Protein 4D90 (pdb70)

InterPro domains:
  IPR000152 EGF-type aspartate/asparagine hydroxylation site [PS00010] (134-145)
  IPR000421 Coagulation factor 5/8, C-terminal domain [PF00754] (173-311)
  IPR000421 Coagulation factor 5/8, C-terminal domain [PF00754] (334-473)
  IPR000421 Coagulation factor 5/8, C-terminal domain [PS01285] (204-233)
  IPR000421 Coagulation factor 5/8, C-terminal domain [PS01285] (366-395)
  IPR000421 Coagulation factor 5/8, C-terminal domain [PS01286] (298-314)
  IPR000421 Coagulation factor 5/8, C-terminal domain [PS01286] (460-476)
  IPR000421 Coagulation factor 5/8, C-terminal domain [PS50022] (158-314)
  IPR000421 Coagulation factor 5/8, C-terminal domain [PS50022] (319-476)
  IPR000421 Coagulation factor 5/8, C-terminal domain [SM00231] (157-314)
  IPR000421 Coagulation factor 5/8, C-terminal domain [SM00231] (318-476)
  IPR000421 Coagulation factor 5/8, C-terminal domain [cd00057] (160-313)
  IPR000421 Coagulation factor 5/8, C-terminal domain [cd00057] (321-475)
  IPR000742 EGF-like domain [PF00008] (26-57)
  IPR000742 EGF-like domain [PF00008] (78-114)
  IPR000742 EGF-like domain [PS00022] (105-116)
  IPR000742 EGF-like domain [PS00022] (143-154)
  IPR000742 EGF-like domain [PS01186] (48-59)
  IPR000742 EGF-like domain [PS01186] (105-116)
  IPR000742 EGF-like domain [PS50026] (22-60)

CATH classification: 2.10.25.10 (+1 more: 2.10.25.10)

Nearest PDB structures (foldseek):
  4d90-assembly3_A  TM=1.008E+00  e=2.568E-28  Homo sapiens
  4d90-assembly3_B  TM=1.001E+00  e=6.334E-26  Homo sapiens
  7alj-assembly1_A  TM=6.699E-01  e=1.427E-11  Drosophila melanogaster
  4xl1-assembly2_D  TM=6.437E-01  e=1.028E-11  Rattus norvegicus
  4cud-assembly1_A  TM=6.349E-01  e=6.939E-12  Homo sapiens

Organism: Homo sapiens (NCBI:txid9606)

Solvent-accessible surface area: 15426 Å² total; per-residue (Å²): 69,95,123,90,42,8,76,42,57,1,115,25,90,119,138,79,71,34,83,45,54,153,24,52,55,106,84,73,0,7,17,37,72,79,92,89,24,1,124,138,21,95,104,59,66,17,37,28,83,126,86,27,11,86,70,64,8,77,25,71,77,20,50,0,57,28,64,145,39,15,16,1,10,10,17,99,47,51,198,4,33,51,12,16,11,0,39,59,54,56,59,34,28,128,120,129,18,14,106,69,61,14,118,31,68,54,80,89,39,65,36,49,25,126,47,51,66,140,65,110,30,124,41,0,75,132,200,42,104,104,104,37,4,74,42,59,1,114,21,104,124,130,86,28,80,48,38,155,34,38,58,98,86,76,0,10,17,22,84,66,64,97,25,1,97,167,27,100,108,54,65,16,37,33,87,115,96,26,10,86,70,66,9,77,26,69,80,27,39,5,67,34,52,151,38,11,25,2,15,20,18,96,48,49,169,1,32,56,17,35,12,0,39,57,56,47,48,24,24,132,123,130,19,12,108,71,61,15,114,34,70,56,80,87,38,63,35,48,28,124,46,52,68,151,62,119,30,123,41,0,77,126,204

B-factor: mean 71.97, std 33.41, range [32.72, 150.54]

GO terms:
  GO:0005178 integrin binding (F, TAS)
  GO:0005576 extracellular region (C, TAS)
  GO:0031012 extracellular matrix (C, HDA)
  GO:1903561 extracellular vesicle (C, HDA)
  GO:0070062 extracellular exosome (C, HDA)

Foldseek 3Di:
DPPAPAPPDFDWDPVIDTHADPAADPPRRPDGDDDDVVVVPDDDDALCVVHLAPPPWDKDFDQDDDVPRGSRIATHEDQQFDDRRSPDRDAPCPVPQAPPPWDWAGDRNDIATDEDPPQDDRNSPRD/DPPQQAPPDWDADVHDTHEDPQADDPRSPHGDDDPVCPVPDDDDALCVPNLAPDPWDKDFDQDDDVPRGSRIATHEDQQFDDRRSPDRDAPCPVPQAPPPWDWAGDRNDIATDEDPQFDDRSSHRD

Secondary structure (DSSP, 8-state):
--S---GGG-EEE---EEE--TT--TTTT-S----TTTTTSPPP--TTSS----TT-EEEE---EETTEE--EEEEPPTTEESTTS-EEP-TTTT--S-TTPEEEEETTEEEEEPPTT-BSTTS-B-/--S--SGGG-EEE--EEEPPTTEESSTT-EE---GGGTTSPPPP-TTSS----TT-EEEE-S-EETTEE--EEEEPPTTEESTTS-EEP-TTTT--S-TT-EEEEETTEEEEE--TT-BSTTS-B-

Structure (mmCIF, N/CA/C/O backbone):
data_4D90
#
_entry.id   4D90
#
_cell.length_a   82.680
_cell.length_b   82.680
_cell.length_c   56.422
_cell.angle_alpha   90.000
_cell.angle_beta   90.000
_cell.angle_gamma   120.000
#
_symmetry.space_group_name_H-M   'P 32'
#
loop_
_entity.id
_entity.type
_entity.pdbx_description
1 polymer 'EGF-like repeat and discoidin I-like domain-containing protein 3'
2 non-polymer 2-acetamido-2-deoxy-beta-D-galactopyranose
3 non-polymer 2-acetamido-2-deoxy-beta-D-glucopyranose
4 non-polymer alpha-L-fucopyranose
5 non-polymer 'CALCIUM ION'
6 water water
#
loop_
_atom_site.group_PDB
_atom_site.id
_atom_site.type_symbol
_atom_site.label_atom_id
_atom_site.label_alt_id
_atom_site.label_comp_id
_atom_site.label_asym_id
_atom_site.label_entity_id
_atom_site.label_seq_id
_atom_site.pdbx_PDB_ins_code
_atom_site.Cartn_x
_atom_site.Cartn_y
_atom_site.Cartn_z
_atom_site.occupancy
_atom_site.B_iso_or_equiv
_atom_site.auth_seq_id
_atom_site.auth_comp_id
_atom_site.auth_asym_id
_atom_site.auth_atom_id
_atom_site.pdbx_PDB_model_num
ATOM 1 N N . CYS A 1 3 ? 41.046 -14.278 24.921 1.00 145.57 26 CYS A N 1
ATOM 2 C CA . CYS A 1 3 ? 39.832 -13.480 24.815 1.00 147.10 26 CYS A CA 1
ATOM 3 C C . CYS A 1 3 ? 39.396 -13.366 23.355 1.00 147.47 26 CYS A C 1
ATOM 4 O O . CYS A 1 3 ? 40.149 -12.857 22.523 1.00 148.55 26 CYS A O 1
ATOM 7 N N . ASP A 1 4 ? 38.191 -13.854 23.050 1.00 148.31 27 ASP A N 1
ATOM 8 C CA . ASP A 1 4 ? 37.604 -13.740 21.710 1.00 147.28 27 ASP A CA 1
ATOM 9 C C . ASP A 1 4 ? 37.638 -12.268 21.313 1.00 146.58 27 ASP A C 1
ATOM 10 O O . ASP A 1 4 ? 37.401 -11.408 22.160 1.00 145.64 27 ASP A O 1
ATOM 15 N N . PRO A 1 5 ? 37.870 -11.977 20.018 1.00 148.23 28 PRO A N 1
ATOM 16 C CA . PRO A 1 5 ? 38.907 -10.965 19.754 1.00 146.26 28 PRO A CA 1
ATOM 17 C C . PRO A 1 5 ? 38.854 -9.649 20.552 1.00 144.66 28 PRO A C 1
ATOM 18 O O . PRO A 1 5 ? 39.846 -9.396 21.234 1.00 145.97 28 PRO A O 1
ATOM 22 N N . ASN A 1 6 ? 37.798 -8.841 20.506 1.00 141.27 29 ASN A N 1
ATOM 23 C CA . ASN A 1 6 ? 37.502 -7.944 21.634 1.00 139.10 29 ASN A CA 1
ATOM 24 C C . ASN A 1 6 ? 36.043 -7.890 22.108 1.00 138.04 29 ASN A C 1
ATOM 25 O O . ASN A 1 6 ? 35.182 -7.412 21.370 1.00 137.15 29 ASN A O 1
ATOM 30 N N . PRO A 1 7 ? 35.750 -8.366 23.326 1.00 138.30 30 PRO A N 1
ATOM 31 C CA . PRO A 1 7 ? 34.412 -8.046 23.839 1.00 136.68 30 PRO A CA 1
ATOM 32 C C . PRO A 1 7 ? 34.276 -6.566 24.234 1.00 133.78 30 PRO A C 1
ATOM 33 O O . PRO A 1 7 ? 33.164 -6.031 24.235 1.00 128.79 30 PRO A O 1
ATOM 37 N N . CYS A 1 8 ? 35.397 -5.919 24.553 1.00 133.22 31 CYS A N 1
ATOM 38 C CA . CYS A 1 8 ? 35.388 -4.557 25.095 1.00 129.79 31 CYS A CA 1
ATOM 39 C C . CYS A 1 8 ? 35.361 -3.467 24.031 1.00 126.99 31 CYS A C 1
ATOM 40 O O . CYS A 1 8 ? 36.271 -3.368 23.204 1.00 124.62 31 CYS A O 1
ATOM 43 N N . GLU A 1 9 ? 34.322 -2.637 24.069 1.00 121.72 32 GLU A N 1
ATOM 44 C CA . GLU A 1 9 ? 34.279 -1.447 23.235 1.00 117.10 32 GLU A CA 1
ATOM 45 C C . GLU A 1 9 ? 35.166 -0.377 23.864 1.00 116.64 32 GLU A C 1
ATOM 46 O O . GLU A 1 9 ? 35.704 -0.578 24.956 1.00 115.84 32 GLU A O 1
ATOM 52 N N . ASN A 1 10 ? 35.322 0.748 23.169 1.00 114.79 33 ASN A N 1
ATOM 53 C CA . ASN A 1 10 ? 36.092 1.890 23.679 1.00 116.28 33 ASN A CA 1
ATOM 54 C C . ASN A 1 10 ? 37.593 1.631 23.894 1.00 122.13 33 ASN A C 1
ATOM 55 O O . ASN A 1 10 ? 38.338 2.543 24.263 1.00 118.89 33 ASN A O 1
ATOM 60 N N . GLY A 1 11 ? 38.022 0.387 23.686 1.00 126.56 34 GLY A N 1
ATOM 61 C CA . GLY A 1 11 ? 39.429 0.032 23.772 1.00 127.26 34 GLY A CA 1
ATOM 62 C C . GLY A 1 11 ? 39.924 -0.471 25.120 1.00 130.88 34 GLY A C 1
ATOM 63 O O . GLY A 1 11 ? 41.126 -0.434 25.391 1.00 130.17 34 GLY A O 1
ATOM 64 N N . GLY A 1 12 ? 39.012 -0.938 25.967 1.00 131.16 35 GLY A N 1
ATOM 65 C CA . GLY A 1 12 ? 39.399 -1.529 27.236 1.00 131.65 35 GLY A CA 1
ATOM 66 C C . GLY A 1 12 ? 40.054 -2.880 27.024 1.00 135.82 35 GLY A C 1
ATOM 67 O O . GLY A 1 12 ? 39.637 -3.640 26.149 1.00 135.75 35 GLY A O 1
ATOM 68 N N . ILE A 1 13 ? 41.090 -3.181 27.802 1.00 138.15 36 ILE A N 1
ATOM 69 C CA . ILE A 1 13 ? 41.763 -4.474 27.674 1.00 141.56 36 ILE A CA 1
ATOM 70 C C . ILE A 1 13 ? 41.029 -5.567 28.453 1.00 142.66 36 ILE A C 1
ATOM 71 O O . ILE A 1 13 ? 40.531 -5.336 29.558 1.00 140.97 36 ILE A O 1
ATOM 76 N N . CYS A 1 14 ? 40.972 -6.757 27.864 1.00 144.40 37 CYS A N 1
ATOM 77 C CA . CYS A 1 14 ? 40.167 -7.850 28.398 1.00 145.47 37 CYS A CA 1
ATOM 78 C C . CYS A 1 14 ? 41.008 -9.016 28.917 1.00 146.11 37 CYS A C 1
ATOM 79 O O . CYS A 1 14 ? 41.904 -9.504 28.225 1.00 146.58 37 CYS A O 1
ATOM 82 N N . LEU A 1 15 ? 40.715 -9.458 30.138 1.00 144.60 38 LEU A N 1
ATOM 83 C CA . LEU A 1 15 ? 41.318 -10.676 30.669 1.00 144.97 38 LEU A CA 1
ATOM 84 C C . LEU A 1 15 ? 40.224 -11.686 30.997 1.00 145.17 38 LEU A C 1
ATOM 85 O O . LEU A 1 15 ? 39.140 -11.308 31.441 1.00 145.43 38 LEU A O 1
ATOM 90 N N . PRO A 1 16 ? 40.503 -12.979 30.776 1.00 146.81 39 PRO A N 1
ATOM 91 C CA . PRO A 1 16 ? 39.552 -14.026 31.160 1.00 145.44 39 PRO A CA 1
ATOM 92 C C . PRO A 1 16 ? 39.583 -14.315 32.661 1.00 145.18 39 PRO A C 1
ATOM 93 O O . PRO A 1 16 ? 39.434 -13.391 33.464 1.00 142.08 39 PRO A O 1
ATOM 97 N N . SER A 1 22 ? 33.534 -15.711 32.333 1.00 142.31 45 SER A N 1
ATOM 98 C CA . SER A 1 22 ? 34.490 -16.096 31.300 1.00 144.59 45 SER A CA 1
ATOM 99 C C . SER A 1 22 ? 35.478 -14.974 30.974 1.00 145.30 45 SER A C 1
ATOM 100 O O . SER A 1 22 ? 36.687 -15.193 31.007 1.00 143.04 45 SER A O 1
ATOM 103 N N . PHE A 1 23 ? 34.961 -13.784 30.663 1.00 147.86 46 PHE A N 1
ATOM 104 C CA . PHE A 1 23 ? 35.797 -12.616 30.353 1.00 147.23 46 PHE A CA 1
ATOM 105 C C . PHE A 1 23 ? 35.448 -11.385 31.202 1.00 148.13 46 PHE A C 1
ATOM 106 O O . PHE A 1 23 ? 34.287 -11.167 31.553 1.00 146.43 46 PHE A O 1
ATOM 114 N N . SER A 1 24 ? 36.463 -10.584 31.520 1.00 148.17 47 SER A N 1
ATOM 115 C CA . SER A 1 24 ? 36.265 -9.309 32.211 1.00 146.17 47 SER A CA 1
ATOM 116 C C . SER A 1 24 ? 37.217 -8.250 31.644 1.00 147.50 47 SER A C 1
ATOM 117 O O . SER A 1 24 ? 38.355 -8.555 31.275 1.00 146.46 47 SER A O 1
ATOM 120 N N . CYS A 1 25 ? 36.747 -7.006 31.578 1.00 147.05 48 CYS A N 1
ATOM 121 C CA . CYS A 1 25 ? 37.464 -5.950 30.866 1.00 143.82 48 CYS A CA 1
ATOM 122 C C . CYS A 1 25 ? 38.005 -4.848 31.781 1.00 140.74 48 CYS A C 1
ATOM 123 O O . CYS A 1 25 ? 37.279 -4.325 32.630 1.00 137.77 48 CYS A O 1
ATOM 126 N N . GLU A 1 26 ? 39.279 -4.502 31.603 1.00 141.26 49 GLU A N 1
ATOM 127 C CA . GLU A 1 26 ? 39.850 -3.333 32.267 1.00 138.71 49 GLU A CA 1
ATOM 128 C C . GLU A 1 26 ? 39.439 -2.093 31.494 1.00 136.47 49 GLU A C 1
ATOM 129 O O . GLU A 1 26 ? 39.791 -1.936 30.323 1.00 136.07 49 GLU A O 1
ATOM 135 N N . CYS A 1 27 ? 38.709 -1.201 32.153 1.00 135.47 50 CYS A N 1
ATOM 136 C CA . CYS A 1 27 ? 38.202 -0.014 31.480 1.00 132.25 50 CYS A CA 1
ATOM 137 C C . CYS A 1 27 ? 39.131 1.178 31.655 1.00 131.47 50 CYS A C 1
ATOM 138 O O . CYS A 1 27 ? 39.465 1.549 32.781 1.00 132.74 50 CYS A O 1
ATOM 141 N N . PRO A 1 28 ? 39.546 1.785 30.530 1.00 132.38 51 PRO A N 1
ATOM 142 C CA . PRO A 1 28 ? 40.422 2.963 30.541 1.00 131.58 51 PRO A CA 1
ATOM 143 C C . PRO A 1 28 ? 39.745 4.151 31.221 1.00 128.37 51 PRO A C 1
ATOM 144 O O . PRO A 1 28 ? 38.588 4.039 31.639 1.00 124.44 51 PRO A O 1
ATOM 148 N N . ASP A 1 29 ? 40.450 5.274 31.329 1.00 127.99 52 ASP A N 1
ATOM 149 C CA . ASP A 1 29 ? 39.919 6.398 32.089 1.00 129.10 52 ASP A CA 1
ATOM 150 C C . ASP A 1 29 ? 38.705 6.976 31.357 1.00 126.10 52 ASP A C 1
ATOM 151 O O . ASP A 1 29 ? 38.808 7.426 30.214 1.00 121.72 52 ASP A O 1
ATOM 156 N N . GLY A 1 30 ? 37.558 6.981 32.031 1.00 121.11 53 GLY A N 1
ATOM 157 C CA . GLY A 1 30 ? 36.347 7.516 31.438 1.00 119.14 53 GLY A CA 1
ATOM 158 C C . GLY A 1 30 ? 35.240 6.552 31.034 1.00 115.77 53 GLY A C 1
ATOM 159 O O . GLY A 1 30 ? 34.154 7.008 30.670 1.00 112.10 53 GLY A O 1
ATOM 160 N N . PHE A 1 31 ? 35.482 5.241 31.104 1.00 116.25 54 PHE A N 1
ATOM 161 C CA . PHE A 1 31 ? 34.476 4.267 30.650 1.00 113.38 54 PHE A CA 1
ATOM 162 C C . PHE A 1 31 ? 34.072 3.184 31.662 1.00 112.30 54 PHE A C 1
ATOM 163 O O . PHE A 1 31 ? 34.770 2.948 32.649 1.00 114.82 54 PHE A O 1
ATOM 171 N N . THR A 1 32 ? 32.932 2.540 31.406 1.00 108.75 55 THR A N 1
ATOM 172 C CA . THR A 1 32 ? 32.263 1.705 32.410 1.00 110.50 55 THR A CA 1
ATOM 173 C C . THR A 1 32 ? 31.426 0.581 31.770 1.00 106.93 55 THR A C 1
ATOM 174 O O . THR A 1 32 ? 31.107 0.635 30.582 1.00 103.47 55 THR A O 1
ATOM 178 N N . ASP A 1 33 ? 31.099 -0.435 32.571 1.00 109.55 56 ASP A N 1
ATOM 179 C CA . ASP A 1 33 ? 30.211 -1.528 32.181 1.00 108.58 56 ASP A CA 1
ATOM 180 C C . ASP A 1 33 ? 28.883 -1.001 31.643 1.00 104.65 56 ASP A C 1
ATOM 181 O O . ASP A 1 33 ? 28.381 0.013 32.135 1.00 101.16 56 ASP A O 1
ATOM 186 N N . PRO A 1 34 ? 28.292 -1.704 30.655 1.00 101.86 57 PRO A N 1
ATOM 187 C CA . PRO A 1 34 ? 28.793 -2.946 30.045 1.00 102.54 57 PRO A CA 1
ATOM 188 C C . PRO A 1 34 ? 29.936 -2.749 29.046 1.00 103.01 57 PRO A C 1
ATOM 189 O O . PRO A 1 34 ? 29.881 -1.829 28.227 1.00 103.46 57 PRO A O 1
ATOM 193 N N . ASN A 1 35 ? 30.928 -3.635 29.096 1.00 104.68 58 ASN A N 1
ATOM 194 C CA . ASN A 1 35 ? 32.001 -3.691 28.097 1.00 110.60 58 ASN A CA 1
ATOM 195 C C . ASN A 1 35 ? 32.639 -2.349 27.726 1.00 108.48 58 ASN A C 1
ATOM 196 O O . ASN A 1 35 ? 32.912 -2.092 26.555 1.00 111.40 58 ASN A O 1
ATOM 201 N N . CYS A 1 36 ? 32.868 -1.505 28.729 1.00 107.44 59 CYS A N 1
ATOM 202 C CA . CYS A 1 36 ? 33.447 -0.175 28.532 1.00 106.85 59 CYS A CA 1
ATOM 203 C C . CYS A 1 36 ? 32.645 0.707 27.573 1.00 103.93 59 CYS A C 1
ATOM 204 O O . CYS A 1 36 ? 33.215 1.543 26.876 1.00 104.72 59 CYS A O 1
ATOM 207 N N . SER A 1 37 ? 31.328 0.512 27.527 1.00 99.17 60 SER A N 1
ATOM 208 C CA . SER A 1 37 ? 30.470 1.337 26.678 1.00 91.59 60 SER A CA 1
ATOM 209 C C . SER A 1 37 ? 29.849 2.552 27.390 1.00 85.80 60 SER A C 1
ATOM 210 O O . SER A 1 37 ? 29.304 3.439 26.739 1.00 78.97 60 SER A O 1
ATOM 213 N N . SER A 1 38 ? 29.951 2.605 28.714 1.00 91.04 61 SER A N 1
ATOM 214 C CA . SER A 1 38 ? 29.256 3.639 29.486 1.00 89.81 61 SER A CA 1
ATOM 215 C C . SER A 1 38 ? 30.097 4.861 29.893 1.00 95.85 61 SER A C 1
ATOM 216 O O . SER A 1 38 ? 31.239 5.018 29.461 1.00 99.61 61 SER A O 1
ATOM 219 N N . VAL A 1 39 ? 29.507 5.709 30.739 1.00 98.67 62 VAL A N 1
ATOM 220 C CA . VAL A 1 39 ? 30.020 7.052 31.048 1.00 98.64 62 VAL A CA 1
ATOM 221 C C . VAL A 1 39 ? 30.497 7.278 32.505 1.00 106.44 62 VAL A C 1
ATOM 222 O O . VAL A 1 39 ? 29.820 6.891 33.465 1.00 106.02 62 VAL A O 1
ATOM 226 N N . VAL A 1 40 ? 31.660 7.908 32.670 1.00 106.65 63 VAL A N 1
ATOM 227 C CA . VAL A 1 40 ? 32.033 8.453 33.977 1.00 108.81 63 VAL A CA 1
ATOM 228 C C . VAL A 1 40 ? 32.016 9.970 33.863 1.00 104.87 63 VAL A C 1
ATOM 229 O O . VAL A 1 40 ? 32.201 10.516 32.772 1.00 100.66 63 VAL A O 1
ATOM 233 N N . GLU A 1 41 ? 31.773 10.653 34.976 1.00 102.67 64 GLU A N 1
ATOM 234 C CA . GLU A 1 41 ? 31.552 12.093 34.928 1.00 98.03 64 GLU A CA 1
ATOM 235 C C . GLU A 1 41 ? 32.265 12.888 36.025 1.00 99.23 64 GLU A C 1
ATOM 236 O O . GLU A 1 41 ? 32.958 12.327 36.883 1.00 101.20 64 GLU A O 1
ATOM 242 N N . VAL A 1 42 ? 32.100 14.208 35.959 1.00 94.11 65 VAL A N 1
ATOM 243 C CA . VAL A 1 42 ? 32.261 15.083 37.120 1.00 91.11 65 VAL A CA 1
ATOM 244 C C . VAL A 1 42 ? 31.257 16.214 36.992 1.00 87.78 65 VAL A C 1
ATOM 245 O O . VAL A 1 42 ? 30.460 16.238 36.046 1.00 86.88 65 VAL A O 1
ATOM 249 N N . ALA A 1 43 ? 31.332 17.158 37.923 1.00 85.73 66 ALA A N 1
ATOM 250 C CA . ALA A 1 43 ? 30.270 18.136 38.157 1.00 85.25 66 ALA A CA 1
ATOM 251 C C . ALA A 1 43 ? 29.715 18.815 36.907 1.00 83.01 66 ALA A C 1
ATOM 252 O O . ALA A 1 43 ? 28.497 18.961 36.778 1.00 84.27 66 ALA A O 1
ATOM 254 N N . SER A 1 44 ? 30.588 19.220 35.985 1.00 82.71 67 SER A N 1
ATOM 255 C CA . SER A 1 44 ? 30.119 19.983 34.826 1.00 79.73 67 SER A CA 1
ATOM 256 C C . SER A 1 44 ? 29.326 19.130 33.845 1.00 76.15 67 SER A C 1
ATOM 257 O O . SER A 1 44 ? 28.580 19.676 33.027 1.00 75.29 67 SER A O 1
ATOM 260 N N . ASP A 1 45 ? 29.477 17.805 33.933 1.00 71.31 68 ASP A N 1
ATOM 261 C CA . ASP A 1 45 ? 28.754 16.906 33.028 1.00 76.49 68 ASP A CA 1
ATOM 262 C C . ASP A 1 45 ? 27.244 17.068 33.154 1.00 81.45 68 ASP A C 1
ATOM 263 O O . ASP A 1 45 ? 26.558 17.313 32.156 1.00 76.80 68 ASP A O 1
ATOM 268 N N . GLU A 1 46 ? 26.730 16.939 34.377 1.00 84.84 69 GLU A N 1
ATOM 269 C CA . GLU A 1 46 ? 25.395 17.435 34.671 1.00 82.65 69 GLU A CA 1
ATOM 270 C C . GLU A 1 46 ? 25.429 18.935 34.383 1.00 84.44 69 GLU A C 1
ATOM 271 O O . GLU A 1 46 ? 26.440 19.574 34.653 1.00 87.52 69 GLU A O 1
ATOM 277 N N . GLU A 1 47 ? 24.335 19.473 33.844 1.00 82.37 70 GLU A N 1
ATOM 278 C CA . GLU A 1 47 ? 24.223 20.854 33.330 1.00 84.82 70 GLU A CA 1
ATOM 279 C C . GLU A 1 47 ? 24.721 20.970 31.900 1.00 83.25 70 GLU A C 1
ATOM 280 O O . GLU A 1 47 ? 24.500 21.986 31.226 1.00 85.23 70 GLU A O 1
ATOM 286 N N . GLU A 1 48 ? 25.375 19.915 31.427 1.00 84.86 71 GLU A N 1
ATOM 287 C CA . GLU A 1 48 ? 25.632 19.780 29.997 1.00 82.33 71 GLU A CA 1
ATOM 288 C C . GLU A 1 48 ? 24.372 19.120 29.402 1.00 81.01 71 GLU A C 1
ATOM 289 O O . GLU A 1 48 ? 23.812 18.182 29.998 1.00 79.99 71 GLU A O 1
ATOM 295 N N . PRO A 1 49 ? 23.888 19.643 28.259 1.00 75.26 72 PRO A N 1
ATOM 296 C CA . PRO A 1 49 ? 22.631 19.183 27.653 1.00 80.58 72 PRO A CA 1
ATOM 297 C C . PRO A 1 49 ? 22.656 17.698 27.300 1.00 86.59 72 PRO A C 1
ATOM 298 O O . PRO A 1 49 ? 23.618 17.217 26.696 1.00 82.62 72 PRO A O 1
ATOM 302 N N . THR A 1 50 ? 21.609 16.976 27.692 1.00 89.97 73 THR A N 1
ATOM 303 C CA . THR A 1 50 ? 21.493 15.575 27.323 1.00 89.21 73 THR A CA 1
ATOM 304 C C . THR A 1 50 ? 20.867 15.482 25.953 1.00 90.61 73 THR A C 1
ATOM 305 O O . THR A 1 50 ? 19.961 16.245 25.624 1.00 95.94 73 THR A O 1
ATOM 309 N N . SER A 1 51 ? 21.362 14.565 25.139 1.00 87.30 74 SER A N 1
ATOM 310 C CA . SER A 1 51 ? 20.628 14.210 23.943 1.00 87.63 74 SER A CA 1
ATOM 311 C C . SER A 1 51 ? 19.785 12.999 24.324 1.00 85.04 74 SER A C 1
ATOM 312 O O . SER A 1 51 ? 20.234 12.131 25.082 1.00 76.85 74 SER A O 1
ATOM 315 N N . ALA A 1 52 ? 18.553 12.948 23.830 1.00 81.98 75 ALA A N 1
ATOM 316 C CA . ALA A 1 52 ? 17.769 11.741 24.008 1.00 79.24 75 ALA A CA 1
ATOM 317 C C . ALA A 1 52 ? 18.266 10.746 22.962 1.00 78.65 75 ALA A C 1
ATOM 318 O O . ALA A 1 52 ? 19.120 11.078 22.123 1.00 75.93 75 ALA A O 1
ATOM 320 N N . GLY A 1 53 ? 17.742 9.529 22.998 1.00 71.99 76 GLY A N 1
ATOM 321 C CA . GLY A 1 53 ? 18.246 8.516 22.093 1.00 68.75 76 GLY A CA 1
ATOM 322 C C . GLY A 1 53 ? 17.870 8.744 20.644 1.00 66.87 76 GLY A C 1
ATOM 323 O O . GLY A 1 53 ? 17.124 9.677 20.304 1.00 65.83 76 GLY A O 1
ATOM 324 N N . PRO A 1 54 ? 18.390 7.883 19.768 1.00 64.19 77 PRO A N 1
ATOM 325 C CA . PRO A 1 54 ? 17.955 7.888 18.372 1.00 57.46 77 PRO A CA 1
ATOM 326 C C . PRO A 1 54 ? 16.512 7.382 18.243 1.00 58.94 77 PRO A C 1
ATOM 327 O O . PRO A 1 54 ? 15.886 7.593 17.204 1.00 59.37 77 PRO A O 1
ATOM 331 N N . CYS A 1 55 ? 16.002 6.717 19.278 1.00 55.58 78 CYS A N 1
ATOM 332 C CA . CYS A 1 55 ? 14.622 6.247 19.278 1.00 51.76 78 CYS A CA 1
ATOM 333 C C . CYS A 1 55 ? 13.655 7.155 20.028 1.00 56.32 78 CYS A C 1
ATOM 334 O O . CYS A 1 55 ? 12.464 6.868 20.101 1.00 56.34 78 CYS A O 1
ATOM 337 N N . THR A 1 56 ? 14.146 8.242 20.604 1.00 59.85 79 THR A N 1
ATOM 338 C CA . THR A 1 56 ? 13.216 9.185 21.202 1.00 57.57 79 THR A CA 1
ATOM 339 C C . THR A 1 56 ? 13.499 10.560 20.632 1.00 60.16 79 THR A C 1
ATOM 340 O O . THR A 1 56 ? 14.663 10.944 20.474 1.00 61.81 79 THR A O 1
ATOM 344 N N . PRO A 1 57 ? 12.431 11.285 20.265 1.00 56.32 80 PRO A N 1
ATOM 345 C CA . PRO A 1 57 ? 11.098 10.670 20.155 1.00 58.55 80 PRO A CA 1
ATOM 346 C C . PRO A 1 57 ? 11.067 9.613 19.021 1.00 61.05 80 PRO A C 1
ATOM 347 O O . PRO A 1 57 ? 11.917 9.673 18.112 1.00 55.71 80 PRO A O 1
ATOM 351 N N . ASN A 1 58 ? 10.126 8.669 19.085 1.00 55.35 81 ASN A N 1
ATOM 352 C CA . ASN A 1 58 ? 10.093 7.557 18.143 1.00 51.02 81 ASN A CA 1
ATOM 353 C C . ASN A 1 58 ? 10.107 8.048 16.709 1.00 50.34 81 ASN A C 1
ATOM 354 O O . ASN A 1 58 ? 9.204 8.759 16.273 1.00 49.41 81 ASN A O 1
ATOM 359 N N . PRO A 1 59 ? 11.150 7.680 15.972 1.00 46.52 82 PRO A N 1
ATOM 360 C CA . PRO A 1 59 ? 11.181 8.063 14.560 1.00 48.55 82 PRO A CA 1
ATOM 361 C C . PRO A 1 59 ? 10.211 7.235 13.686 1.00 50.19 82 PRO A C 1
ATOM 362 O O . PRO A 1 59 ? 9.901 7.663 12.580 1.00 51.75 82 PRO A O 1
ATOM 366 N N . CYS A 1 60 ? 9.749 6.083 14.176 1.00 48.91 83 CYS A N 1
ATOM 367 C CA . CYS A 1 60 ? 8.980 5.136 13.360 1.00 43.27 83 CYS A CA 1
ATOM 368 C C . CYS A 1 60 ? 7.491 5.451 13.286 1.00 45.43 83 CYS A C 1
ATOM 369 O O . CYS A 1 60 ? 6.844 5.706 14.308 1.00 45.63 83 CYS A O 1
ATOM 372 N N . HIS A 1 61 ? 6.944 5.413 12.072 1.00 44.36 84 HIS A N 1
ATOM 373 C CA . HIS A 1 61 ? 5.528 5.679 11.875 1.00 41.85 84 HIS A CA 1
ATOM 374 C C . HIS A 1 61 ? 4.742 4.381 11.851 1.00 39.81 84 HIS A C 1
ATOM 375 O O . HIS A 1 61 ? 5.317 3.302 11.909 1.00 42.64 84 HIS A O 1
ATOM 382 N N . ASN A 1 62 ? 3.420 4.493 11.783 1.00 39.01 85 ASN A N 1
ATOM 383 C CA . ASN A 1 62 ? 2.557 3.343 11.538 1.00 43.39 85 ASN A CA 1
ATOM 384 C C . ASN A 1 62 ? 2.755 2.167 12.499 1.00 40.69 85 ASN A C 1
ATOM 385 O O . ASN A 1 62 ? 2.388 1.023 12.205 1.00 39.57 85 ASN A O 1
ATOM 390 N N . GLY A 1 63 ? 3.288 2.463 13.673 1.00 40.29 86 GLY A N 1
ATOM 391 C CA . GLY A 1 63 ? 3.345 1.471 14.719 1.00 39.67 86 GLY A CA 1
ATOM 392 C C . GLY A 1 63 ? 4.607 0.662 14.621 1.00 38.60 86 GLY A C 1
ATOM 393 O O . GLY A 1 63 ? 4.672 -0.431 15.171 1.00 41.19 86 GLY A O 1
ATOM 394 N N . GLY A 1 64 ? 5.617 1.195 13.936 1.00 35.21 87 GLY A N 1
ATOM 395 C CA . GLY A 1 64 ? 6.901 0.524 13.886 1.00 35.85 87 GLY A CA 1
ATOM 396 C C . GLY A 1 64 ? 7.590 0.493 15.244 1.00 42.20 87 GLY A C 1
ATOM 397 O O . GLY A 1 64 ? 7.212 1.197 16.193 1.00 37.72 87 GLY A O 1
ATOM 398 N N . THR A 1 65 ? 8.611 -0.343 15.354 1.00 43.03 88 THR A N 1
ATOM 399 C CA . THR A 1 65 ? 9.377 -0.415 16.585 1.00 39.06 88 THR A CA 1
ATOM 400 C C . THR A 1 65 ? 10.792 0.032 16.316 1.00 40.39 88 THR A C 1
ATOM 401 O O . THR A 1 65 ? 11.494 -0.571 15.507 1.00 41.89 88 THR A O 1
ATOM 405 N N . CYS A 1 66 ? 11.212 1.083 17.005 1.00 41.18 89 CYS A N 1
ATOM 406 C CA . CYS A 1 66 ? 12.578 1.564 16.903 1.00 42.46 89 CYS A CA 1
ATOM 407 C C . CYS A 1 66 ? 13.553 0.679 17.710 1.00 48.12 89 CYS A C 1
ATOM 408 O O . CYS A 1 66 ? 13.311 0.341 18.883 1.00 43.20 89 CYS A O 1
ATOM 411 N N . GLU A 1 67 ? 14.650 0.297 17.064 1.00 48.71 90 GLU A N 1
ATOM 412 C CA . GLU A 1 67 ? 15.693 -0.492 17.709 1.00 46.91 90 GLU A CA 1
ATOM 413 C C . GLU A 1 67 ? 17.057 0.109 17.436 1.00 50.10 90 GLU A C 1
ATOM 414 O O . GLU A 1 67 ? 17.380 0.418 16.291 1.00 49.57 90 GLU A O 1
ATOM 420 N N . ILE A 1 68 ? 17.861 0.246 18.482 1.00 48.41 91 ILE A N 1
ATOM 421 C CA . ILE A 1 68 ? 19.267 0.595 18.346 1.00 46.90 91 ILE A CA 1
ATOM 422 C C . ILE A 1 68 ? 19.977 -0.426 17.482 1.00 48.26 91 ILE A C 1
ATOM 423 O O . ILE A 1 68 ? 19.858 -1.625 17.714 1.00 49.45 91 ILE A O 1
ATOM 428 N N . SER A 1 69 ? 20.738 0.047 16.504 1.00 51.60 92 SER A N 1
ATOM 429 C CA . SER A 1 69 ? 21.414 -0.834 15.560 1.00 52.05 92 SER A CA 1
ATOM 430 C C . SER A 1 69 ? 22.657 -0.181 14.944 1.00 54.85 92 SER A C 1
ATOM 431 O O . SER A 1 69 ? 22.867 1.022 15.073 1.00 51.45 92 SER A O 1
ATOM 434 N N . GLU A 1 70 ? 23.487 -0.965 14.269 1.00 58.78 93 GLU A N 1
ATOM 435 C CA . GLU A 1 70 ? 24.589 -0.350 13.552 1.00 63.24 93 GLU A CA 1
ATOM 436 C C . GLU A 1 70 ? 24.003 -0.038 12.200 1.00 63.07 93 GLU A C 1
ATOM 437 O O . GLU A 1 70 ? 23.844 -0.915 11.357 1.00 71.56 93 GLU A O 1
ATOM 443 N N . ALA A 1 71 ? 23.710 1.235 11.992 1.00 57.79 94 ALA A N 1
ATOM 444 C CA . ALA A 1 71 ? 22.917 1.644 10.857 1.00 54.49 94 ALA A CA 1
ATOM 445 C C . ALA A 1 71 ? 23.435 2.962 10.353 1.00 55.22 94 ALA A C 1
ATOM 446 O O . ALA A 1 71 ? 23.581 3.928 11.113 1.00 52.45 94 ALA A O 1
ATOM 448 N N . TYR A 1 72 ? 23.720 2.984 9.060 1.00 59.23 95 TYR A N 1
ATOM 449 C CA . TYR A 1 72 ? 24.093 4.193 8.362 1.00 58.08 95 TYR A CA 1
ATOM 450 C C . TYR A 1 72 ? 23.076 4.439 7.270 1.00 60.95 95 TYR A C 1
ATOM 451 O O . TYR A 1 72 ? 22.704 3.522 6.534 1.00 68.22 95 TYR A O 1
ATOM 460 N N . ARG A 1 73 ? 22.610 5.675 7.181 1.00 59.51 96 ARG A N 1
ATOM 461 C CA . ARG A 1 73 ? 21.866 6.104 6.019 1.00 62.65 96 ARG A CA 1
ATOM 462 C C . ARG A 1 73 ? 22.878 6.899 5.226 1.00 61.66 96 ARG A C 1
ATOM 463 O O . ARG A 1 73 ? 23.249 8.006 5.621 1.00 58.94 96 ARG A O 1
ATOM 471 N N . GLY A 1 74 ? 23.331 6.328 4.111 1.00 62.87 97 GLY A N 1
ATOM 472 C CA . GLY A 1 74 ? 24.403 6.933 3.347 1.00 60.32 97 GLY A CA 1
ATOM 473 C C . GLY A 1 74 ? 25.684 6.880 4.156 1.00 64.68 97 GLY A C 1
ATOM 474 O O . GLY A 1 74 ? 26.114 5.798 4.562 1.00 65.04 97 GLY A O 1
ATOM 475 N N . ASP A 1 75 ? 26.316 8.036 4.355 1.00 65.70 98 ASP A N 1
ATOM 476 C CA . ASP A 1 75 ? 27.526 8.120 5.173 1.00 59.99 98 ASP A CA 1
ATOM 477 C C . ASP A 1 75 ? 27.273 8.618 6.602 1.00 60.03 98 ASP A C 1
ATOM 478 O O . ASP A 1 75 ? 28.210 8.865 7.366 1.00 61.47 98 ASP A O 1
ATOM 483 N N . THR A 1 76 ? 26.003 8.791 6.952 1.00 60.64 99 THR A N 1
ATOM 484 C CA . THR A 1 76 ? 25.623 9.202 8.305 1.00 56.46 99 THR A CA 1
ATOM 485 C C . THR A 1 76 ? 25.286 8.010 9.216 1.00 55.28 99 THR A C 1
ATOM 486 O O . THR A 1 76 ? 24.466 7.166 8.870 1.00 54.96 99 THR A O 1
ATOM 490 N N . PHE A 1 77 ? 25.899 7.942 10.392 1.00 58.02 100 PHE A N 1
ATOM 491 C CA . PHE A 1 77 ? 25.545 6.880 11.328 1.00 52.47 100 PHE A CA 1
ATOM 492 C C . PHE A 1 77 ? 24.264 7.299 12.027 1.00 50.12 100 PHE A C 1
ATOM 493 O O . PHE A 1 77 ? 24.219 8.327 12.693 1.00 51.61 100 PHE A O 1
ATOM 501 N N . ILE A 1 78 ? 23.189 6.553 11.817 1.00 51.18 101 ILE A N 1
ATOM 502 C CA . ILE A 1 78 ? 21.944 6.896 12.485 1.00 45.25 101 ILE A CA 1
ATOM 503 C C . ILE A 1 78 ? 21.670 6.038 13.726 1.00 48.82 101 ILE A C 1
ATOM 504 O O . ILE A 1 78 ? 20.878 6.420 14.587 1.00 49.77 101 ILE A O 1
ATOM 509 N N . GLY A 1 79 ? 22.380 4.917 13.847 1.00 50.40 102 GLY A N 1
ATOM 510 C CA . GLY A 1 79 ? 22.300 4.059 15.021 1.00 46.70 102 GLY A CA 1
ATOM 511 C C . GLY A 1 79 ? 20.972 3.399 15.377 1.00 50.16 102 GLY A C 1
ATOM 512 O O . GLY A 1 79 ? 20.806 2.918 16.488 1.00 52.44 102 GLY A O 1
ATOM 513 N N . TYR A 1 80 ? 20.012 3.366 14.460 1.00 52.91 103 TYR A N 1
ATOM 514 C CA . TYR A 1 80 ? 18.771 2.642 14.732 1.00 50.12 103 TYR A CA 1
ATOM 515 C C . TYR A 1 80 ? 18.187 2.089 13.445 1.00 50.28 103 TYR A C 1
ATOM 516 O O . TYR A 1 80 ? 18.547 2.539 12.368 1.00 50.05 103 TYR A O 1
ATOM 525 N N . VAL A 1 81 ? 17.274 1.131 13.569 1.00 47.64 104 VAL A N 1
ATOM 526 C CA . VAL A 1 81 ? 16.401 0.735 12.468 1.00 46.50 104 VAL A CA 1
ATOM 527 C C . VAL A 1 81 ? 14.955 0.692 12.943 1.00 45.11 104 VAL A C 1
ATOM 528 O O . VAL A 1 81 ? 14.691 0.552 14.146 1.00 45.60 104 VAL A O 1
ATOM 532 N N . CYS A 1 82 ? 14.019 0.806 12.003 1.00 44.12 105 CYS A N 1
ATOM 533 C CA . CYS A 1 82 ? 12.602 0.662 12.318 1.00 41.70 105 CYS A CA 1
ATOM 534 C C . CYS A 1 82 ? 12.113 -0.701 11.883 1.00 42.87 105 CYS A C 1
ATOM 535 O O . CYS A 1 82 ? 12.275 -1.088 10.733 1.00 44.88 105 CYS A O 1
ATOM 538 N N . LYS A 1 83 ? 11.526 -1.440 12.815 1.00 47.55 106 LYS A N 1
ATOM 539 C CA . LYS A 1 83 ? 10.877 -2.709 12.495 1.00 44.75 106 LYS A CA 1
ATOM 540 C C . LYS A 1 83 ? 9.409 -2.426 12.198 1.00 44.89 106 LYS A C 1
ATOM 541 O O . LYS A 1 83 ? 8.648 -1.974 13.060 1.00 43.20 106 LYS A O 1
ATOM 547 N N . CYS A 1 84 ? 9.017 -2.681 10.965 1.00 44.69 107 CYS A N 1
ATOM 548 C CA . CYS A 1 84 ? 7.683 -2.336 1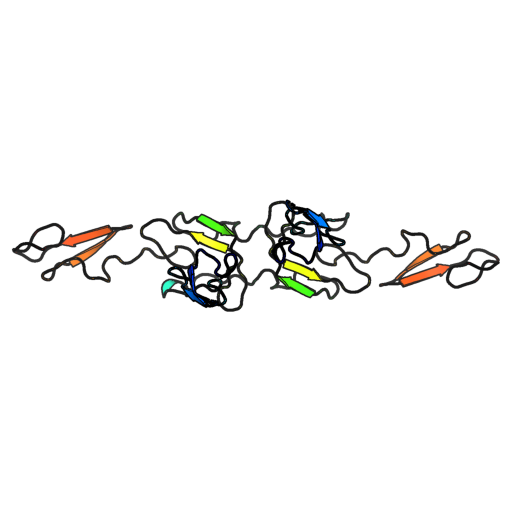0.500 1.00 41.27 107 CYS A CA 1
ATOM 549 C C . CYS A 1 84 ? 6.676 -3.465 10.735 1.00 41.82 107 CYS A C 1
ATOM 550 O O . CYS A 1 84 ? 7.020 -4.654 10.661 1.00 40.58 107 CYS A O 1
ATOM 553 N N . PRO A 1 85 ? 5.426 -3.104 11.039 1.00 42.80 108 PRO A N 1
ATOM 554 C CA . PRO A 1 85 ? 4.349 -4.101 11.096 1.00 42.03 108 PRO A CA 1
ATOM 555 C C . PRO A 1 85 ? 4.011 -4.594 9.683 1.00 45.87 108 PRO A C 1
ATOM 556 O O . PRO A 1 85 ? 4.454 -3.978 8.708 1.00 46.81 108 PRO A O 1
ATOM 560 N N . ARG A 1 86 ? 3.276 -5.698 9.569 1.00 45.38 109 ARG A N 1
ATOM 561 C CA . ARG A 1 86 ? 2.872 -6.204 8.268 1.00 47.52 109 ARG A CA 1
ATOM 562 C C . ARG A 1 86 ? 2.151 -5.106 7.527 1.00 48.34 109 ARG A C 1
ATOM 563 O O . ARG A 1 86 ? 1.367 -4.364 8.123 1.00 46.93 109 ARG A O 1
ATOM 571 N N . GLY A 1 87 ? 2.444 -4.992 6.235 1.00 42.18 110 GLY A N 1
ATOM 572 C CA . GLY A 1 87 ? 1.807 -4.007 5.401 1.00 37.21 110 GLY A CA 1
ATOM 573 C C . GLY A 1 87 ? 2.543 -2.688 5.212 1.00 41.37 110 GLY A C 1
ATOM 574 O O . GLY A 1 87 ? 2.131 -1.897 4.357 1.00 39.31 110 GLY A O 1
ATOM 575 N N . PHE A 1 88 ? 3.595 -2.431 6.006 1.00 36.84 111 PHE A N 1
ATOM 576 C CA . PHE A 1 88 ? 4.341 -1.176 5.895 1.00 36.48 111 PHE A CA 1
ATOM 577 C C . PHE A 1 88 ? 5.826 -1.370 5.639 1.00 43.96 111 PHE A C 1
ATOM 578 O O . PHE A 1 88 ? 6.408 -2.399 6.008 1.00 43.80 111 PHE A O 1
ATOM 586 N N . ASN A 1 89 ? 6.434 -0.370 5.000 1.00 40.34 112 ASN A N 1
ATOM 587 C CA . ASN A 1 89 ? 7.872 -0.346 4.826 1.00 37.86 112 ASN A CA 1
ATOM 588 C C . ASN A 1 89 ? 8.390 1.064 4.651 1.00 42.34 112 ASN A C 1
ATOM 589 O O . ASN A 1 89 ? 7.650 2.037 4.860 1.00 40.50 112 ASN A O 1
ATOM 594 N N . GLY A 1 90 ? 9.662 1.178 4.282 1.00 38.90 113 GLY A N 1
ATOM 595 C CA . GLY A 1 90 ? 10.323 2.465 4.329 1.00 44.41 113 GLY A CA 1
ATOM 596 C C . GLY A 1 90 ? 11.199 2.574 5.562 1.00 46.71 113 GLY A C 1
ATOM 597 O O . GLY A 1 90 ? 10.954 1.928 6.582 1.00 48.28 113 GLY A O 1
ATOM 598 N N . ILE A 1 91 ? 12.233 3.393 5.468 1.00 47.55 114 ILE A N 1
ATOM 599 C CA . ILE A 1 91 ? 13.177 3.531 6.559 1.00 51.41 114 ILE A CA 1
ATOM 600 C C . ILE A 1 91 ? 12.466 3.843 7.876 1.00 47.42 114 ILE A C 1
ATOM 601 O O . ILE A 1 91 ? 12.853 3.330 8.917 1.00 43.28 114 ILE A O 1
ATOM 606 N N . HIS A 1 92 ? 11.441 4.692 7.817 1.00 48.54 115 HIS A N 1
ATOM 607 C CA . HIS A 1 92 ? 10.565 5.004 8.960 1.00 44.08 115 HIS A CA 1
ATOM 608 C C . HIS A 1 92 ? 9.208 4.310 9.029 1.00 39.90 115 HIS A C 1
ATOM 609 O O . HIS A 1 92 ? 8.337 4.771 9.759 1.00 40.40 115 HIS A O 1
ATOM 616 N N . CYS A 1 93 ? 8.987 3.304 8.185 1.00 40.55 116 CYS A N 1
ATOM 617 C CA . CYS A 1 93 ? 7.676 2.658 8.064 1.00 41.21 116 CYS A CA 1
ATOM 618 C C . CYS A 1 93 ? 6.605 3.629 7.549 1.00 41.64 116 CYS A C 1
ATOM 619 O O . CYS A 1 93 ? 5.433 3.517 7.918 1.00 40.22 116 CYS A O 1
ATOM 622 N N . GLN A 1 94 ? 6.982 4.589 6.709 1.00 40.51 117 GLN A N 1
ATOM 623 C CA . GLN A 1 94 ? 6.025 5.628 6.346 1.00 40.55 117 GLN A CA 1
ATOM 624 C C . GLN A 1 94 ? 5.098 5.161 5.233 1.00 39.79 117 GLN A C 1
ATOM 625 O O . GLN A 1 94 ? 4.023 5.715 5.028 1.00 45.12 117 GLN A O 1
ATOM 631 N N . HIS A 1 95 ? 5.496 4.104 4.554 1.00 35.45 118 HIS A N 1
ATOM 632 C CA . HIS A 1 95 ? 4.810 3.690 3.358 1.00 39.65 118 HIS A CA 1
ATOM 633 C C . HIS A 1 95 ? 3.853 2.553 3.596 1.00 38.60 118 HIS A C 1
ATOM 634 O O . HIS A 1 95 ? 4.237 1.469 4.017 1.00 39.04 118 HIS A O 1
ATOM 641 N N . ASN A 1 96 ? 2.592 2.788 3.291 1.00 42.36 119 ASN A N 1
ATOM 642 C CA . ASN A 1 96 ? 1.699 1.668 3.133 1.00 41.80 119 ASN A CA 1
ATOM 643 C C . ASN A 1 96 ? 2.078 0.950 1.835 1.00 42.78 119 ASN A C 1
ATOM 644 O O . ASN A 1 96 ? 1.989 1.541 0.752 1.00 42.79 119 ASN A O 1
ATOM 649 N N . ILE A 1 97 ? 2.462 -0.321 1.943 1.00 39.80 120 ILE A N 1
ATOM 650 C CA . ILE A 1 97 ? 2.975 -1.093 0.808 1.00 38.70 120 ILE A CA 1
ATOM 651 C C . ILE A 1 97 ? 1.919 -1.225 -0.262 1.00 45.19 120 ILE A C 1
ATOM 652 O O . ILE A 1 97 ? 0.804 -1.521 0.062 1.00 45.94 120 ILE A O 1
ATOM 657 N N . ASN A 1 98 ? 2.237 -1.071 -1.548 1.00 47.55 121 ASN A N 1
ATOM 658 C CA . ASN A 1 98 ? 1.144 -1.170 -2.498 1.00 40.19 121 ASN A CA 1
ATOM 659 C C . ASN A 1 98 ? 0.951 -2.618 -2.923 1.00 39.34 121 ASN A C 1
ATOM 660 O O . ASN A 1 98 ? 1.700 -3.184 -3.719 1.00 45.44 121 ASN A O 1
ATOM 665 N N . GLU A 1 99 ? -0.118 -3.217 -2.435 1.00 41.54 122 GLU A N 1
ATOM 666 C CA . GLU A 1 99 ? -0.294 -4.630 -2.697 1.00 44.26 122 GLU A CA 1
ATOM 667 C C . GLU A 1 99 ? -0.931 -4.841 -4.046 1.00 47.76 122 GLU A C 1
ATOM 668 O O . GLU A 1 99 ? -1.151 -5.976 -4.470 1.00 49.22 122 GLU A O 1
ATOM 674 N N . CYS A 1 100 ? -1.230 -3.734 -4.718 1.00 48.83 123 CYS A N 1
ATOM 675 C CA . CYS A 1 100 ? -1.717 -3.784 -6.078 1.00 42.12 123 CYS A CA 1
ATOM 676 C C . CYS A 1 100 ? -0.594 -3.827 -7.094 1.00 39.64 123 CYS A C 1
ATOM 677 O O . CYS A 1 100 ? -0.846 -4.202 -8.216 1.00 45.38 123 CYS A O 1
ATOM 680 N N . GLU A 1 101 ? 0.635 -3.462 -6.714 1.00 43.59 124 GLU A N 1
ATOM 681 C CA . GLU A 1 101 ? 1.784 -3.490 -7.656 1.00 44.75 124 GLU A CA 1
ATOM 682 C C . GLU A 1 101 ? 1.952 -4.826 -8.400 1.00 43.08 124 GLU A C 1
ATOM 683 O O . GLU A 1 101 ? 2.199 -4.837 -9.592 1.00 49.49 124 GLU A O 1
ATOM 689 N N . VAL A 1 102 ? 1.790 -5.948 -7.711 1.00 41.76 125 VAL A N 1
ATOM 690 C CA . VAL A 1 102 ? 2.041 -7.268 -8.295 1.00 38.39 125 VAL A CA 1
ATOM 691 C C . VAL A 1 102 ? 0.801 -7.778 -9.009 1.00 46.17 125 VAL A C 1
ATOM 692 O O . VAL A 1 102 ? 0.726 -8.959 -9.346 1.00 51.43 125 VAL A O 1
ATOM 696 N N . GLU A 1 103 ? -0.198 -6.913 -9.155 1.00 42.28 126 GLU A N 1
ATOM 697 C CA . GLU A 1 103 ? -1.399 -7.205 -9.944 1.00 45.52 126 GLU A CA 1
ATOM 698 C C . GLU A 1 103 ? -2.134 -8.481 -9.581 1.00 49.27 126 GLU A C 1
ATOM 699 O O . GLU A 1 103 ? -2.247 -9.381 -10.409 1.00 48.01 126 GLU A O 1
ATOM 705 N N . PRO A 1 104 ? -2.661 -8.547 -8.345 1.00 48.70 127 PRO A N 1
ATOM 706 C CA . PRO A 1 104 ? -3.276 -9.776 -7.830 1.00 48.65 127 PRO A CA 1
ATOM 707 C C . PRO A 1 104 ? -4.637 -10.115 -8.461 1.00 45.79 127 PRO A C 1
ATOM 708 O O . PRO A 1 104 ? -5.006 -11.290 -8.526 1.00 48.51 127 PRO A O 1
ATOM 712 N N . CYS A 1 105 ? -5.371 -9.108 -8.915 1.00 43.80 128 CYS A N 1
ATOM 713 C CA . CYS A 1 105 ? -6.661 -9.345 -9.565 1.00 45.74 128 CYS A CA 1
ATOM 714 C C . CYS A 1 105 ? -6.477 -9.771 -11.023 1.00 47.71 128 CYS A C 1
ATOM 715 O O . CYS A 1 105 ? -5.906 -9.038 -11.825 1.00 47.39 128 CYS A O 1
ATOM 718 N N . LYS A 1 106 ? -6.982 -10.945 -11.376 1.00 45.84 129 LYS A N 1
ATOM 719 C CA . LYS A 1 106 ? -6.731 -11.477 -12.700 1.00 45.48 129 LYS A CA 1
ATOM 720 C C . LYS A 1 106 ? -7.843 -11.091 -13.663 1.00 46.98 129 LYS A C 1
ATOM 721 O O . LYS A 1 106 ? -8.854 -10.505 -13.255 1.00 46.10 129 LYS A O 1
ATOM 727 N N . ASN A 1 107 ? -7.651 -11.436 -14.935 1.00 43.04 130 ASN A N 1
ATOM 728 C CA . ASN A 1 107 ? -8.683 -11.291 -15.943 1.00 43.68 130 ASN A CA 1
ATOM 729 C C . ASN A 1 107 ? -9.254 -9.881 -15.990 1.00 46.40 130 ASN A C 1
ATOM 730 O O . ASN A 1 107 ? -10.452 -9.689 -16.168 1.00 50.39 130 ASN A O 1
ATOM 735 N N . GLY A 1 108 ? -8.389 -8.890 -15.815 1.00 45.25 131 GLY A N 1
ATOM 736 C CA . GLY A 1 108 ? -8.807 -7.507 -15.942 1.00 43.76 131 GLY A CA 1
ATOM 737 C C . GLY A 1 108 ? -9.552 -6.945 -14.743 1.00 46.50 131 GLY A C 1
ATOM 738 O O . GLY A 1 108 ? -10.239 -5.933 -14.864 1.00 44.60 131 GLY A O 1
ATOM 739 N N . GLY A 1 109 ? -9.419 -7.587 -13.585 1.00 42.97 132 GLY A N 1
ATOM 740 C CA . GLY A 1 109 ? -10.063 -7.093 -12.393 1.00 45.12 132 GLY A CA 1
ATOM 741 C C . GLY A 1 109 ? -9.369 -5.840 -11.917 1.00 45.56 132 GLY A C 1
ATOM 742 O O . GLY A 1 109 ? -8.215 -5.630 -12.242 1.00 45.53 132 GLY A O 1
ATOM 743 N N . ILE A 1 110 ? -10.077 -5.014 -11.151 1.00 44.95 133 ILE A N 1
ATOM 744 C CA . ILE A 1 110 ? -9.500 -3.811 -10.557 1.00 46.24 133 ILE A CA 1
ATOM 745 C C . ILE A 1 110 ? -9.178 -3.977 -9.049 1.00 47.36 133 ILE A C 1
ATOM 746 O O . ILE A 1 110 ? -10.056 -4.274 -8.224 1.00 46.13 133 ILE A O 1
ATOM 751 N N . CYS A 1 111 ? -7.906 -3.773 -8.720 1.00 43.93 134 CYS A N 1
ATOM 752 C CA . CYS A 1 111 ? -7.374 -3.894 -7.374 1.00 45.03 134 CYS A CA 1
ATOM 753 C C . CYS A 1 111 ? -7.628 -2.630 -6.551 1.00 42.75 134 CYS A C 1
ATOM 754 O O . CYS A 1 111 ? -7.528 -1.519 -7.058 1.00 43.46 134 CYS A O 1
ATOM 757 N N . THR A 1 112 ? -7.976 -2.810 -5.283 1.00 42.38 135 THR A N 1
ATOM 758 C CA . THR A 1 112 ? -7.999 -1.712 -4.322 1.00 42.77 135 THR A CA 1
ATOM 759 C C . THR A 1 112 ? -7.097 -2.081 -3.149 1.00 42.92 135 THR A C 1
ATOM 760 O O . THR A 1 112 ? -7.128 -3.211 -2.653 1.00 40.94 135 THR A O 1
ATOM 764 N N . ASP A 1 113 ? -6.296 -1.124 -2.707 1.00 42.06 136 ASP A N 1
ATOM 765 C CA . ASP A 1 113 ? -5.272 -1.379 -1.709 1.00 43.26 136 ASP A CA 1
ATOM 766 C C . ASP A 1 113 ? -5.784 -1.208 -0.281 1.00 42.14 136 ASP A C 1
ATOM 767 O O . ASP A 1 113 ? -6.459 -0.224 0.017 1.00 40.11 136 ASP A O 1
ATOM 772 N N . LEU A 1 114 ? -5.452 -2.156 0.596 1.00 45.40 137 LEU A N 1
ATOM 773 C CA . LEU A 1 114 ? -5.838 -2.103 2.017 1.00 44.19 137 LEU A CA 1
ATOM 774 C C . LEU A 1 114 ? -4.605 -2.356 2.858 1.00 42.84 137 LEU A C 1
ATOM 775 O O . LEU A 1 114 ? -3.662 -2.917 2.361 1.00 44.33 137 LEU A O 1
ATOM 780 N N . VAL A 1 115 ? -4.623 -2.033 4.145 1.00 46.37 138 VAL A N 1
ATOM 781 C CA . VAL A 1 115 ? -3.477 -2.391 4.980 1.00 46.92 138 VAL A CA 1
ATOM 782 C C . VAL A 1 115 ? -3.224 -3.909 5.003 1.00 44.96 138 VAL A C 1
ATOM 783 O O . VAL A 1 115 ? -4.098 -4.674 5.381 1.00 44.43 138 VAL A O 1
ATOM 787 N N . ALA A 1 116 ? -2.016 -4.310 4.599 1.00 42.93 139 ALA A N 1
ATOM 788 C CA . ALA A 1 116 ? -1.609 -5.713 4.454 1.00 46.79 139 ALA A CA 1
ATOM 789 C C . ALA A 1 116 ? -2.627 -6.582 3.701 1.00 48.13 139 ALA A C 1
ATOM 790 O O . ALA A 1 116 ? -2.783 -7.771 3.981 1.00 46.65 139 ALA A O 1
ATOM 792 N N . ASN A 1 117 ? -3.309 -5.985 2.735 1.00 46.12 140 ASN A N 1
ATOM 793 C CA . ASN A 1 117 ? -4.334 -6.701 2.002 1.00 50.26 140 ASN A CA 1
ATOM 794 C C . ASN A 1 117 ? -4.785 -5.892 0.780 1.00 41.30 140 ASN A C 1
ATOM 795 O O . ASN A 1 117 ? -4.366 -4.753 0.598 1.00 39.11 140 ASN A O 1
ATOM 800 N N . TYR A 1 118 ? -5.678 -6.468 -0.013 1.00 37.16 141 TYR A N 1
ATOM 801 C CA . TYR A 1 118 ? -6.214 -5.819 -1.210 1.00 42.22 141 TYR A CA 1
ATOM 802 C C . TYR A 1 118 ? -7.589 -6.424 -1.436 1.00 43.99 141 TYR A C 1
ATOM 803 O O . TYR A 1 118 ? -7.907 -7.463 -0.866 1.00 45.23 141 TYR A O 1
ATOM 812 N N . SER A 1 119 ? -8.407 -5.791 -2.264 1.00 41.94 142 SER A N 1
ATOM 813 C CA . SER A 1 119 ? -9.644 -6.428 -2.705 1.00 44.42 142 SER A CA 1
ATOM 814 C C . SER A 1 119 ? -9.847 -6.221 -4.217 1.00 45.69 142 SER A C 1
ATOM 815 O O . SER A 1 119 ? -9.218 -5.354 -4.829 1.00 44.37 142 SER A O 1
ATOM 818 N N . CYS A 1 120 ? -10.716 -7.025 -4.818 1.00 45.47 143 CYS A N 1
ATOM 819 C CA . CYS A 1 120 ? -10.884 -7.001 -6.261 1.00 46.64 143 CYS A CA 1
ATOM 820 C C . CYS A 1 120 ? -12.322 -6.756 -6.680 1.00 49.76 143 CYS A C 1
ATOM 821 O O . CYS A 1 120 ? -13.244 -7.365 -6.133 1.00 51.33 143 CYS A O 1
ATOM 824 N N . GLU A 1 121 ? -12.505 -5.844 -7.631 1.00 50.36 144 GLU A N 1
ATOM 825 C CA . GLU A 1 121 ? -13.753 -5.756 -8.383 1.00 53.15 144 GLU A CA 1
ATOM 826 C C . GLU A 1 121 ? -13.565 -6.423 -9.732 1.00 51.70 144 GLU A C 1
ATOM 827 O O . GLU A 1 121 ? -12.603 -6.154 -10.460 1.00 48.19 144 GLU A O 1
ATOM 833 N N . CYS A 1 122 ? -14.503 -7.297 -10.058 1.00 59.20 145 CYS A N 1
ATOM 834 C CA . CYS A 1 122 ? -14.369 -8.171 -11.207 1.00 54.21 145 CYS A CA 1
ATOM 835 C C . CYS A 1 122 ? -15.174 -7.671 -12.381 1.00 55.52 145 CYS A C 1
ATOM 836 O O . CYS A 1 122 ? -16.331 -7.326 -12.237 1.00 55.77 145 CYS A O 1
ATOM 839 N N . PRO A 1 123 ? -14.538 -7.611 -13.554 1.00 62.51 146 PRO A N 1
ATOM 840 C CA . PRO A 1 123 ? -15.222 -7.348 -14.821 1.00 59.07 146 PRO A CA 1
ATOM 841 C C . PRO A 1 123 ? -16.191 -8.488 -15.052 1.00 62.80 146 PRO A C 1
ATOM 842 O O . PRO A 1 123 ? -15.930 -9.602 -14.598 1.00 65.02 146 PRO A O 1
ATOM 846 N N . GLY A 1 124 ? -17.291 -8.221 -15.745 1.00 72.71 147 GLY A N 1
ATOM 847 C CA . GLY A 1 124 ? -18.410 -9.149 -15.796 1.00 70.13 147 GLY A CA 1
ATOM 848 C C . GLY A 1 124 ? -18.054 -10.574 -16.161 1.00 74.00 147 GLY A C 1
ATOM 849 O O . GLY A 1 124 ? -17.218 -10.812 -17.037 1.00 76.45 147 GLY A O 1
ATOM 850 N N . GLU A 1 125 ? -18.697 -11.512 -15.470 1.00 74.93 148 GLU A N 1
ATOM 851 C CA . GLU A 1 125 ? -18.546 -12.952 -15.709 1.00 79.84 148 GLU A CA 1
ATOM 852 C C . GLU A 1 125 ? -17.321 -13.529 -15.031 1.00 76.17 148 GLU A C 1
ATOM 853 O O . GLU A 1 125 ? -17.187 -14.748 -14.894 1.00 80.69 148 GLU A O 1
ATOM 859 N N . PHE A 1 126 ? -16.432 -12.667 -14.577 1.00 63.37 149 PHE A N 1
ATOM 860 C CA . PHE A 1 126 ? -15.344 -13.175 -13.792 1.00 57.13 149 PHE A CA 1
ATOM 861 C C . PHE A 1 126 ? -15.736 -12.969 -12.374 1.00 56.52 149 PHE A C 1
ATOM 862 O O . PHE A 1 126 ? -16.448 -12.029 -12.046 1.00 62.14 149 PHE A O 1
ATOM 870 N N . MET A 1 127 ? -15.330 -13.890 -11.532 1.00 52.73 150 MET A N 1
ATOM 871 C CA . MET A 1 127 ? -15.719 -13.797 -10.168 1.00 53.47 150 MET A CA 1
ATOM 872 C C . MET A 1 127 ? -14.682 -14.520 -9.333 1.00 55.51 150 MET A C 1
ATOM 873 O O . MET A 1 127 ? -13.701 -15.062 -9.861 1.00 49.67 150 MET A O 1
ATOM 878 N N . GLY A 1 128 ? -14.888 -14.497 -8.025 1.00 50.15 151 GLY A N 1
ATOM 879 C CA . GLY A 1 128 ? -13.888 -15.003 -7.121 1.00 47.89 151 GLY A CA 1
ATOM 880 C C . GLY A 1 128 ? -13.164 -13.843 -6.474 1.00 50.47 151 GLY A C 1
ATOM 881 O O . GLY A 1 128 ? -13.186 -12.701 -6.954 1.00 50.89 151 GLY A O 1
ATOM 882 N N . ARG A 1 129 ? -12.515 -14.163 -5.368 1.00 49.16 152 ARG A N 1
ATOM 883 C CA . ARG A 1 129 ? -11.743 -13.226 -4.584 1.00 51.09 152 ARG A CA 1
ATOM 884 C C . ARG A 1 129 ? -10.683 -12.504 -5.434 1.00 50.43 152 ARG A C 1
ATOM 885 O O . ARG A 1 129 ? -10.464 -11.290 -5.298 1.00 49.78 152 ARG A O 1
ATOM 893 N N . ASN A 1 130 ? -10.012 -13.261 -6.291 1.00 47.26 153 ASN A N 1
ATOM 894 C CA . ASN A 1 130 ? -9.036 -12.703 -7.223 1.00 47.89 153 ASN A CA 1
ATOM 895 C C . ASN A 1 130 ? -9.536 -12.484 -8.658 1.00 45.16 153 ASN A C 1
ATOM 896 O O . ASN A 1 130 ? -8.748 -12.204 -9.548 1.00 47.86 153 ASN A O 1
ATOM 901 N N . CYS A 1 131 ? -10.835 -12.672 -8.874 1.00 45.53 154 CYS A N 1
ATOM 902 C CA . CYS A 1 131 ? -11.448 -12.707 -10.211 1.00 49.23 154 CYS A CA 1
ATOM 903 C C . CYS A 1 131 ? -10.937 -13.886 -11.005 1.00 46.40 154 CYS A C 1
ATOM 904 O O . CYS A 1 131 ? -10.994 -13.883 -12.222 1.00 48.35 154 CYS A O 1
ATOM 907 N N . GLN A 1 132 ? -10.463 -14.906 -10.311 1.00 44.80 155 GLN A N 1
ATOM 908 C CA . GLN A 1 132 ? -9.862 -16.049 -10.969 1.00 48.79 155 GLN A CA 1
ATOM 909 C C . GLN A 1 132 ? -10.833 -16.954 -11.743 1.00 50.44 155 GLN A C 1
ATOM 910 O O . GLN A 1 132 ? -10.394 -17.735 -12.577 1.00 53.33 155 GLN A O 1
ATOM 916 N N . TYR A 1 133 ? -12.131 -16.863 -11.478 1.00 48.83 156 TYR A N 1
ATOM 917 C CA . TYR A 1 133 ? -13.089 -17.785 -12.088 1.00 50.98 156 TYR A CA 1
ATOM 918 C C . TYR A 1 133 ? -13.913 -17.112 -13.156 1.00 54.42 156 TYR A C 1
ATOM 919 O O . TYR A 1 133 ? -14.414 -16.015 -12.950 1.00 53.96 156 TYR A O 1
ATOM 928 N N . LYS A 1 134 ? -14.078 -17.774 -14.297 1.00 60.06 157 LYS A N 1
ATOM 929 C CA . LYS A 1 134 ? -15.010 -17.265 -15.300 1.00 63.11 157 LYS A CA 1
ATOM 930 C C . LYS A 1 134 ? -16.407 -17.847 -15.075 1.00 64.48 157 LYS A C 1
ATOM 931 O O . LYS A 1 134 ? -16.566 -18.789 -14.296 1.00 63.88 157 LYS A O 1
ATOM 937 N N . CYS B 1 3 ? 33.819 -17.272 8.722 1.00 143.97 26 CYS B N 1
ATOM 938 C CA . CYS B 1 3 ? 32.991 -16.393 9.549 1.00 143.45 26 CYS B CA 1
ATOM 939 C C . CYS B 1 3 ? 32.952 -16.800 11.032 1.00 144.63 26 CYS B C 1
ATOM 940 O O . CYS B 1 3 ? 31.915 -17.263 11.518 1.00 145.75 26 CYS B O 1
ATOM 943 N N . ASP B 1 4 ? 34.085 -16.607 11.729 1.00 147.32 27 ASP B N 1
ATOM 944 C CA . ASP B 1 4 ? 34.177 -16.625 13.211 1.00 145.86 27 ASP B CA 1
ATOM 945 C C . ASP B 1 4 ? 33.229 -15.511 13.582 1.00 146.68 27 ASP B C 1
ATOM 946 O O . ASP B 1 4 ? 33.098 -14.614 12.750 1.00 146.42 27 ASP B O 1
ATOM 951 N N . PRO B 1 5 ? 32.753 -15.388 14.851 1.00 148.08 28 PRO B N 1
ATOM 952 C CA . PRO B 1 5 ? 31.320 -15.161 15.183 1.00 145.56 28 PRO B CA 1
ATOM 953 C C . PRO B 1 5 ? 30.570 -14.260 14.148 1.00 145.84 28 PRO B C 1
ATOM 954 O O . PRO B 1 5 ? 30.784 -14.541 12.985 1.00 146.38 28 PRO B O 1
ATOM 958 N N . ASN B 1 6 ? 29.522 -13.496 14.420 1.00 143.05 29 ASN B N 1
ATOM 959 C CA . ASN B 1 6 ? 28.951 -12.833 13.234 1.00 140.90 29 ASN B CA 1
ATOM 960 C C . ASN B 1 6 ? 29.557 -11.499 12.735 1.00 139.83 29 ASN B C 1
ATOM 961 O O . ASN B 1 6 ? 29.457 -10.494 13.425 1.00 137.87 29 ASN B O 1
ATOM 966 N N . PRO B 1 7 ? 30.167 -11.486 11.526 1.00 140.04 30 PRO B N 1
ATOM 967 C CA . PRO B 1 7 ? 30.497 -10.202 10.891 1.00 137.59 30 PRO B CA 1
ATOM 968 C C . PRO B 1 7 ? 29.290 -9.363 10.442 1.00 133.37 30 PRO B C 1
ATOM 969 O O . PRO B 1 7 ? 29.332 -8.134 10.554 1.00 126.44 30 PRO B O 1
ATOM 973 N N . CYS B 1 8 ? 28.227 -10.009 9.969 1.00 133.83 31 CYS B N 1
ATOM 974 C CA . CYS B 1 8 ? 27.137 -9.288 9.312 1.00 127.58 31 CYS B CA 1
ATOM 975 C C . CYS B 1 8 ? 26.057 -8.833 10.288 1.00 124.55 31 CYS B C 1
ATOM 976 O O . CYS B 1 8 ? 25.322 -9.642 10.851 1.00 123.54 31 CYS B O 1
ATOM 979 N N . GLU B 1 9 ? 25.937 -7.518 10.436 1.00 118.80 32 GLU B N 1
ATOM 980 C CA . GLU B 1 9 ? 24.957 -6.919 11.329 1.00 114.80 32 GLU B CA 1
ATOM 981 C C . GLU B 1 9 ? 23.551 -7.089 10.779 1.00 115.69 32 GLU B C 1
ATOM 982 O O . GLU B 1 9 ? 23.359 -7.354 9.588 1.00 117.56 32 GLU B O 1
ATOM 988 N N . ASN B 1 10 ? 22.574 -6.951 11.666 1.00 112.97 33 ASN B N 1
ATOM 989 C CA . ASN B 1 10 ? 21.161 -7.001 11.287 1.00 117.07 33 ASN B CA 1
ATOM 990 C C . ASN B 1 10 ? 20.653 -8.354 10.771 1.00 122.90 33 ASN B C 1
ATOM 991 O O . ASN B 1 10 ? 19.654 -8.415 10.043 1.00 119.29 33 ASN B O 1
ATOM 996 N N . GLY B 1 11 ? 21.335 -9.431 11.158 1.00 123.96 34 GLY B N 1
ATOM 997 C CA . GLY B 1 11 ? 20.911 -10.775 10.802 1.00 125.31 34 GLY B CA 1
ATOM 998 C C . GLY B 1 11 ? 21.463 -11.316 9.495 1.00 126.33 34 GLY B C 1
ATOM 999 O O . GLY B 1 11 ? 20.892 -12.236 8.909 1.00 127.82 34 GLY B O 1
ATOM 1000 N N . GLY B 1 12 ? 22.571 -10.748 9.031 1.00 128.10 35 GLY B N 1
ATOM 1001 C CA . GLY B 1 12 ? 23.185 -11.199 7.796 1.00 130.57 35 GLY B CA 1
ATOM 1002 C C . GLY B 1 12 ? 23.867 -12.542 7.962 1.00 133.58 35 GLY B C 1
ATOM 1003 O O . GLY B 1 12 ? 24.537 -12.786 8.968 1.00 133.82 35 GLY B O 1
ATOM 1004 N N . ILE B 1 13 ? 23.689 -13.422 6.982 1.00 137.18 36 ILE B N 1
ATOM 1005 C CA . ILE B 1 13 ? 24.352 -14.725 7.001 1.00 140.33 36 ILE B CA 1
ATOM 1006 C C . ILE B 1 13 ? 25.680 -14.640 6.251 1.00 140.16 36 ILE B C 1
ATOM 1007 O O . ILE B 1 13 ? 25.745 -14.090 5.152 1.00 138.52 36 ILE B O 1
ATOM 1012 N N . CYS B 1 14 ? 26.744 -15.167 6.848 1.00 142.33 37 CYS B N 1
ATOM 1013 C CA . CYS B 1 14 ? 28.070 -14.998 6.263 1.00 143.47 37 CYS B CA 1
ATOM 1014 C C . CYS B 1 14 ? 28.693 -16.289 5.728 1.00 143.92 37 CYS B C 1
ATOM 1015 O O . CYS B 1 14 ? 28.706 -17.328 6.397 1.00 144.21 37 CYS B O 1
ATOM 1018 N N . LEU B 1 15 ? 29.188 -16.202 4.499 1.00 143.02 38 LEU B N 1
ATOM 1019 C CA . LEU B 1 15 ? 29.921 -17.290 3.870 1.00 143.89 38 LEU B CA 1
ATOM 1020 C C . LEU B 1 15 ? 31.377 -16.885 3.646 1.00 144.88 38 LEU B C 1
ATOM 1021 O O . LEU B 1 15 ? 31.646 -15.892 2.969 1.00 143.75 38 LEU B O 1
ATOM 1026 N N . PRO B 1 16 ? 32.317 -17.641 4.241 1.00 146.53 39 PRO B N 1
ATOM 1027 C CA . PRO B 1 16 ? 33.768 -17.459 4.078 1.00 144.75 39 PRO B CA 1
ATOM 1028 C C . PRO B 1 16 ? 34.259 -17.517 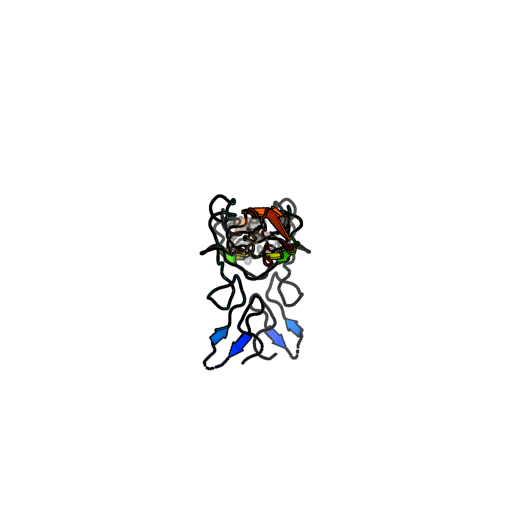2.626 1.00 145.63 39 PRO B C 1
ATOM 1029 O O . PRO B 1 16 ? 33.483 -17.422 1.673 1.00 144.90 39 PRO B O 1
ATOM 1033 N N . PHE B 1 23 ? 35.252 -12.385 5.454 1.00 140.89 46 PHE B N 1
ATOM 1034 C CA . PHE B 1 23 ? 34.269 -13.280 4.856 1.00 141.14 46 PHE B CA 1
ATOM 1035 C C . PHE B 1 23 ? 33.037 -12.482 4.435 1.00 140.94 46 PHE B C 1
ATOM 1036 O O . PHE B 1 23 ? 32.582 -11.609 5.172 1.00 138.91 46 PHE B O 1
ATOM 1044 N N . SER B 1 24 ? 32.492 -12.793 3.259 1.00 141.47 47 SER B N 1
ATOM 1045 C CA . SER B 1 24 ? 31.407 -12.001 2.674 1.00 139.52 47 SER B CA 1
ATOM 1046 C C . SER B 1 24 ? 30.019 -12.334 3.235 1.00 141.03 47 SER B C 1
ATOM 1047 O O . SER B 1 24 ? 29.671 -13.502 3.433 1.00 141.30 47 SER B O 1
ATOM 1050 N N . CYS B 1 25 ? 29.231 -11.287 3.474 1.00 140.09 48 CYS B N 1
ATOM 1051 C CA . CYS B 1 25 ? 27.914 -11.421 4.097 1.00 138.96 48 CYS B CA 1
ATOM 1052 C C . CYS B 1 25 ? 26.774 -11.348 3.081 1.00 136.18 48 CYS B C 1
ATOM 1053 O O . CYS B 1 25 ? 26.733 -10.442 2.249 1.00 133.92 48 CYS B O 1
ATOM 1056 N N . GLU B 1 26 ? 25.848 -12.300 3.151 1.00 137.69 49 GLU B N 1
ATOM 1057 C CA . GLU B 1 26 ? 24.588 -12.174 2.425 1.00 137.66 49 GLU B CA 1
ATOM 1058 C C . GLU B 1 26 ? 23.618 -11.416 3.316 1.00 135.98 49 GLU B C 1
ATOM 1059 O O . GLU B 1 26 ? 23.240 -11.886 4.394 1.00 134.69 49 GLU B O 1
ATOM 1065 N N . CYS B 1 27 ? 23.223 -10.233 2.864 1.00 133.86 50 CYS B N 1
ATOM 1066 C CA . CYS B 1 27 ? 22.456 -9.331 3.706 1.00 131.55 50 CYS B CA 1
ATOM 1067 C C . CYS B 1 27 ? 20.973 -9.680 3.733 1.00 130.33 50 CYS B C 1
ATOM 1068 O O . CYS B 1 27 ? 20.429 -10.182 2.749 1.00 130.05 50 CYS B O 1
ATOM 1071 N N . PRO B 1 28 ? 20.318 -9.427 4.878 1.00 132.63 51 PRO B N 1
ATOM 1072 C CA . PRO B 1 28 ? 18.860 -9.528 4.988 1.00 130.67 51 PRO B CA 1
ATOM 1073 C C . PRO B 1 28 ? 18.201 -8.483 4.094 1.00 128.35 51 PRO B C 1
ATOM 1074 O O . PRO B 1 28 ? 18.860 -7.524 3.685 1.00 125.21 51 PRO B O 1
ATOM 1078 N N . ASP B 1 29 ? 16.921 -8.674 3.789 1.00 128.04 52 ASP B N 1
ATOM 1079 C CA . ASP B 1 29 ? 16.204 -7.769 2.896 1.00 129.32 52 ASP B CA 1
ATOM 1080 C C . ASP B 1 29 ? 16.148 -6.337 3.441 1.00 126.79 52 ASP B C 1
ATOM 1081 O O . ASP B 1 29 ? 15.735 -6.106 4.579 1.00 122.67 52 ASP B O 1
ATOM 1086 N N . GLY B 1 30 ? 16.573 -5.380 2.620 1.00 123.11 53 GLY B N 1
ATOM 1087 C CA . GLY B 1 30 ? 16.489 -3.975 2.977 1.00 120.91 53 GLY B CA 1
ATOM 1088 C C . GLY B 1 30 ? 17.794 -3.354 3.444 1.00 118.62 53 GLY B C 1
ATOM 1089 O O . GLY B 1 30 ? 17.876 -2.130 3.605 1.00 112.06 53 GLY B O 1
ATOM 1090 N N . PHE B 1 31 ? 18.811 -4.191 3.657 1.00 118.50 54 PHE B N 1
ATOM 1091 C CA . PHE B 1 31 ? 20.114 -3.729 4.139 1.00 113.82 54 PHE B CA 1
ATOM 1092 C C . PHE B 1 31 ? 21.258 -4.078 3.185 1.00 113.35 54 PHE B C 1
ATOM 1093 O O . PHE B 1 31 ? 21.346 -5.202 2.700 1.00 118.87 54 PHE B O 1
ATOM 1101 N N . THR B 1 32 ? 22.133 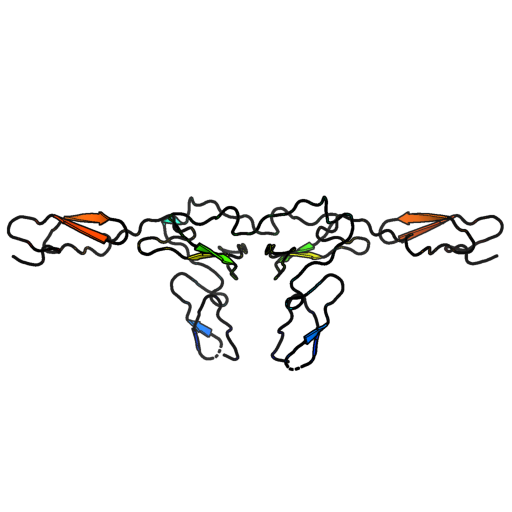-3.109 2.925 1.00 108.05 55 THR B N 1
ATOM 1102 C CA . THR B 1 32 ? 23.319 -3.342 2.103 1.00 108.66 55 THR B CA 1
ATOM 1103 C C . THR B 1 32 ? 24.609 -3.191 2.933 1.00 106.24 55 THR B C 1
ATOM 1104 O O . THR B 1 32 ? 24.557 -2.864 4.121 1.00 103.58 55 THR B O 1
ATOM 1108 N N . ASP B 1 33 ? 25.758 -3.440 2.306 1.00 108.12 56 ASP B N 1
ATOM 1109 C CA . ASP B 1 33 ? 27.054 -3.409 2.995 1.00 106.70 56 ASP B CA 1
ATOM 1110 C C . ASP B 1 33 ? 27.619 -1.976 3.103 1.00 102.13 56 ASP B C 1
ATOM 1111 O O . ASP B 1 33 ? 27.141 -1.080 2.402 1.00 100.09 56 ASP B O 1
ATOM 1116 N N . PRO B 1 34 ? 28.649 -1.746 3.954 1.00 99.72 57 PRO B N 1
ATOM 1117 C CA . PRO B 1 34 ? 29.551 -2.641 4.703 1.00 101.43 57 PRO B 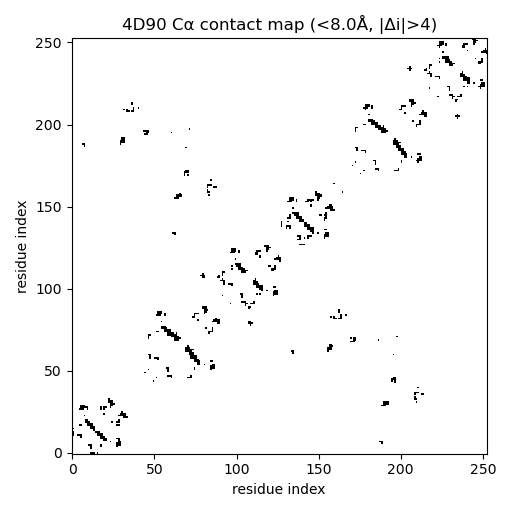CA 1
ATOM 1118 C C . PRO B 1 34 ? 28.881 -3.514 5.761 1.00 102.64 57 PRO B C 1
ATOM 1119 O O . PRO B 1 34 ? 28.173 -3.001 6.626 1.00 101.96 57 PRO B O 1
ATOM 1123 N N . ASN B 1 35 ? 29.137 -4.818 5.694 1.00 105.80 58 ASN B N 1
ATOM 1124 C CA . ASN B 1 35 ? 28.657 -5.778 6.692 1.00 111.54 58 ASN B CA 1
ATOM 1125 C C . ASN B 1 35 ? 27.179 -5.638 7.083 1.00 109.25 58 ASN B C 1
ATOM 1126 O O . ASN B 1 35 ? 26.832 -5.745 8.260 1.00 110.92 58 ASN B O 1
ATOM 1131 N N . CYS B 1 36 ? 26.327 -5.389 6.088 1.00 108.48 59 CYS B N 1
ATOM 1132 C CA . CYS B 1 36 ? 24.877 -5.236 6.273 1.00 107.69 59 CYS B CA 1
ATOM 1133 C C . CYS B 1 36 ? 24.495 -4.099 7.226 1.00 103.51 59 CYS B C 1
ATOM 1134 O O . CYS B 1 36 ? 23.413 -4.112 7.822 1.00 102.72 59 CYS B O 1
ATOM 1137 N N . SER B 1 37 ? 25.398 -3.131 7.371 1.00 99.61 60 SER B N 1
ATOM 1138 C CA . SER B 1 37 ? 25.174 -1.952 8.208 1.00 91.05 60 SER B CA 1
ATOM 1139 C C . SER B 1 37 ? 24.397 -0.834 7.505 1.00 86.26 60 SER B C 1
ATOM 1140 O O . SER B 1 37 ? 23.545 -0.179 8.111 1.00 79.60 60 SER B O 1
ATOM 1143 N N . SER B 1 38 ? 24.710 -0.608 6.232 1.00 91.33 61 SER B N 1
ATOM 1144 C CA . SER B 1 38 ? 24.027 0.415 5.441 1.00 92.76 61 SER B CA 1
ATOM 1145 C C . SER B 1 38 ? 22.610 -0.034 5.084 1.00 97.63 61 SER B C 1
ATOM 1146 O O . SER B 1 38 ? 22.347 -1.228 4.947 1.00 100.78 61 SER B O 1
ATOM 1149 N N . VAL B 1 39 ? 21.694 0.920 4.942 1.00 96.55 62 VAL B N 1
ATOM 1150 C CA . VAL B 1 39 ? 20.312 0.585 4.595 1.00 99.82 62 VAL B CA 1
ATOM 1151 C C . VAL B 1 39 ? 19.838 1.279 3.310 1.00 103.04 62 VAL B C 1
ATOM 1152 O O . VAL B 1 39 ? 19.864 2.514 3.205 1.00 97.49 62 VAL B O 1
ATOM 1156 N N . VAL B 1 40 ? 19.421 0.457 2.341 1.00 106.09 63 VAL B N 1
ATOM 1157 C CA . VAL B 1 40 ? 18.973 0.913 1.021 1.00 101.43 63 VAL B CA 1
ATOM 1158 C C . VAL B 1 40 ? 17.586 1.541 1.105 1.00 97.46 63 VAL B C 1
ATOM 1159 O O . VAL B 1 40 ? 16.752 1.119 1.909 1.00 95.34 63 VAL B O 1
ATOM 1163 N N . GLU B 1 41 ? 17.350 2.555 0.277 1.00 94.60 64 GLU B N 1
ATOM 1164 C CA . GLU B 1 41 ? 16.110 3.315 0.330 1.00 91.11 64 GLU B CA 1
ATOM 1165 C C . GLU B 1 41 ? 15.124 3.037 -0.804 1.00 91.15 64 GLU B C 1
ATOM 1166 O O . GLU B 1 41 ? 15.461 3.176 -1.982 1.00 96.25 64 GLU B O 1
ATOM 1172 N N . VAL B 1 42 ? 13.904 2.650 -0.434 1.00 87.10 65 VAL B N 1
ATOM 1173 C CA . VAL B 1 42 ? 12.783 2.557 -1.374 1.00 86.08 65 VAL B CA 1
ATOM 1174 C C . VAL B 1 42 ? 12.302 3.964 -1.741 1.00 85.29 65 VAL B C 1
ATOM 1175 O O . VAL B 1 42 ? 12.639 4.941 -1.054 1.00 82.77 65 VAL B O 1
ATOM 1179 N N . ALA B 1 43 ? 11.525 4.060 -2.818 1.00 80.58 66 ALA B N 1
ATOM 1180 C CA . ALA B 1 43 ? 11.117 5.353 -3.375 1.00 84.57 66 ALA B CA 1
ATOM 1181 C C . ALA B 1 43 ? 10.635 6.360 -2.322 1.00 81.28 66 ALA B C 1
ATOM 1182 O O . ALA B 1 43 ? 10.946 7.552 -2.390 1.00 81.45 66 ALA B O 1
ATOM 1184 N N . SER B 1 44 ? 9.896 5.870 -1.337 1.00 79.80 67 SER B N 1
ATOM 1185 C CA . SER B 1 44 ? 9.277 6.745 -0.351 1.00 77.84 67 SER B CA 1
ATOM 1186 C C . SER B 1 44 ? 10.281 7.421 0.577 1.00 75.55 67 SER B C 1
ATOM 1187 O O . SER B 1 44 ? 9.944 8.411 1.233 1.00 72.16 67 SER B O 1
ATOM 1190 N N . ASP B 1 45 ? 11.503 6.890 0.638 1.00 72.59 68 ASP B N 1
ATOM 1191 C CA . ASP B 1 45 ? 12.435 7.274 1.701 1.00 76.96 68 ASP B CA 1
ATOM 1192 C C . ASP B 1 45 ? 12.932 8.714 1.610 1.00 79.91 68 ASP B C 1
ATOM 1193 O O . ASP B 1 45 ? 13.208 9.348 2.632 1.00 78.55 68 ASP B O 1
ATOM 1198 N N . GLU B 1 46 ? 13.003 9.232 0.386 1.00 82.15 69 GLU B N 1
ATOM 1199 C CA . GLU B 1 46 ? 13.256 10.647 0.147 1.00 78.42 69 GLU B CA 1
ATOM 1200 C C . GLU B 1 46 ? 12.077 11.383 0.743 1.00 83.41 69 GLU B C 1
ATOM 1201 O O . GLU B 1 46 ? 11.038 10.780 0.986 1.00 87.65 69 GLU B O 1
ATOM 1207 N N . GLU B 1 47 ? 12.241 12.664 1.036 1.00 81.77 70 GLU B N 1
ATOM 1208 C CA . GLU B 1 47 ? 11.167 13.458 1.644 1.00 86.94 70 GLU B CA 1
ATOM 1209 C C . GLU B 1 47 ? 10.859 13.060 3.091 1.00 80.64 70 GLU B C 1
ATOM 1210 O O . GLU B 1 47 ? 10.086 13.741 3.772 1.00 81.92 70 GLU B O 1
ATOM 1216 N N . GLU B 1 48 ? 11.469 11.974 3.567 1.00 81.46 71 GLU B N 1
ATOM 1217 C CA . GLU B 1 48 ? 11.562 11.751 5.015 1.00 81.36 71 GLU B CA 1
ATOM 1218 C C . GLU B 1 48 ? 12.728 12.592 5.538 1.00 79.58 71 GLU B C 1
ATOM 1219 O O . GLU B 1 48 ? 13.767 12.701 4.875 1.00 79.44 71 GLU B O 1
ATOM 1225 N N . PRO B 1 49 ? 12.560 13.198 6.720 1.00 78.39 72 PRO B N 1
ATOM 1226 C CA . PRO B 1 49 ? 13.652 13.997 7.293 1.00 87.37 72 PRO B CA 1
ATOM 1227 C C . PRO B 1 49 ? 14.908 13.154 7.550 1.00 88.98 72 PRO B C 1
ATOM 1228 O O . PRO B 1 49 ? 14.813 12.064 8.130 1.00 82.59 72 PRO B O 1
ATOM 1232 N N . THR B 1 50 ? 16.062 13.641 7.093 1.00 89.18 73 THR B N 1
ATOM 1233 C CA . THR B 1 50 ? 17.330 12.987 7.388 1.00 87.22 73 THR B CA 1
ATOM 1234 C C . THR B 1 50 ? 17.720 13.307 8.812 1.00 89.27 73 THR B C 1
ATOM 1235 O O . THR B 1 50 ? 17.340 14.347 9.347 1.00 89.84 73 THR B O 1
ATOM 1239 N N . SER B 1 51 ? 18.464 12.407 9.438 1.00 87.45 74 SER B N 1
ATOM 1240 C CA . SER B 1 51 ? 19.096 12.748 10.699 1.00 89.17 74 SER B CA 1
ATOM 1241 C C . SER B 1 51 ? 20.523 13.180 10.426 1.00 86.71 74 SER B C 1
ATOM 1242 O O . SER B 1 51 ? 21.293 12.443 9.803 1.00 81.91 74 SER B O 1
ATOM 1245 N N . ALA B 1 52 ? 20.863 14.391 10.855 1.00 86.07 75 ALA B N 1
ATOM 1246 C CA . ALA B 1 52 ? 22.259 14.763 10.963 1.00 81.18 75 ALA B CA 1
ATOM 1247 C C . ALA B 1 52 ? 22.758 13.813 12.035 1.00 79.76 75 ALA B C 1
ATOM 1248 O O . ALA B 1 52 ? 22.032 13.529 12.995 1.00 83.25 75 ALA B O 1
ATOM 1250 N N . GLY B 1 53 ? 23.974 13.303 11.885 1.00 70.85 76 GLY B N 1
ATOM 1251 C CA . GLY B 1 53 ? 24.419 12.253 12.782 1.00 67.99 76 GLY B CA 1
ATOM 1252 C C . GLY B 1 53 ? 24.623 12.734 14.205 1.00 66.77 76 GLY B C 1
ATOM 1253 O O . GLY B 1 53 ? 24.293 13.877 14.557 1.00 66.22 76 GLY B O 1
ATOM 1254 N N . PRO B 1 54 ? 25.178 11.857 15.045 1.00 60.73 77 PRO B N 1
ATOM 1255 C CA . PRO B 1 54 ? 25.469 12.220 16.430 1.00 53.65 77 PRO B CA 1
ATOM 1256 C C . PRO B 1 54 ? 26.592 13.265 16.513 1.00 56.70 77 PRO B C 1
ATOM 1257 O O . PRO B 1 54 ? 26.702 13.961 17.525 1.00 55.21 77 PRO B O 1
ATOM 1261 N N . CYS B 1 55 ? 27.418 13.376 15.475 1.00 53.80 78 CYS B N 1
ATOM 1262 C CA . CYS B 1 55 ? 28.486 14.368 15.492 1.00 51.28 78 CYS B CA 1
ATOM 1263 C C . CYS B 1 55 ? 28.151 15.680 14.775 1.00 53.11 78 CYS B C 1
ATOM 1264 O O . CYS B 1 55 ? 28.913 16.634 14.827 1.00 52.15 78 CYS B O 1
ATOM 1267 N N . THR B 1 56 ? 27.002 15.731 14.120 1.00 58.46 79 THR B N 1
ATOM 1268 C CA . THR B 1 56 ? 26.573 16.948 13.438 1.00 58.14 79 THR B CA 1
ATOM 1269 C C . THR B 1 56 ? 25.280 17.436 14.064 1.00 59.61 79 THR B C 1
ATOM 1270 O O . THR B 1 56 ? 24.306 16.682 14.141 1.00 63.09 79 THR B O 1
ATOM 1274 N N . PRO B 1 57 ? 25.285 18.668 14.583 1.00 53.27 80 PRO B N 1
ATOM 1275 C CA . PRO B 1 57 ? 26.464 19.540 14.677 1.00 59.24 80 PRO B CA 1
ATOM 1276 C C . PRO B 1 57 ? 27.434 19.047 15.763 1.00 57.92 80 PRO B C 1
ATOM 1277 O O . PRO B 1 57 ? 27.023 18.261 16.620 1.00 53.45 80 PRO B O 1
ATOM 1281 N N . ASN B 1 58 ? 28.686 19.504 15.714 1.00 52.75 81 ASN B N 1
ATOM 1282 C CA . ASN B 1 58 ? 29.726 19.026 16.611 1.00 50.35 81 ASN B CA 1
ATOM 1283 C C . ASN B 1 58 ? 29.304 19.223 18.055 1.00 47.54 81 ASN B C 1
ATOM 1284 O O . ASN B 1 58 ? 29.144 20.355 18.502 1.00 48.85 81 ASN B O 1
ATOM 1289 N N . PRO B 1 59 ? 29.090 18.121 18.785 1.00 45.64 82 PRO B N 1
ATOM 1290 C CA . PRO B 1 59 ? 28.752 18.232 20.219 1.00 47.15 82 PRO B CA 1
ATOM 1291 C C . PRO B 1 59 ? 29.961 18.598 21.116 1.00 49.37 82 PRO B C 1
ATOM 1292 O O . PRO B 1 59 ? 29.765 18.992 22.261 1.00 52.24 82 PRO B O 1
ATOM 1296 N N . CYS B 1 60 ? 31.181 18.431 20.606 1.00 47.65 83 CYS B N 1
ATOM 1297 C CA . CYS B 1 60 ? 32.396 18.585 21.398 1.00 42.20 83 CYS B CA 1
ATOM 1298 C C . CYS B 1 60 ? 32.857 20.038 21.500 1.00 46.24 83 CYS B C 1
ATOM 1299 O O . CYS B 1 60 ? 32.971 20.733 20.482 1.00 46.34 83 CYS B O 1
ATOM 1302 N N . HIS B 1 61 ? 33.144 20.498 22.720 1.00 44.80 84 HIS B N 1
ATOM 1303 C CA . HIS B 1 61 ? 33.642 21.859 22.903 1.00 42.21 84 HIS B CA 1
ATOM 1304 C C . HIS B 1 61 ? 35.161 21.894 22.915 1.00 42.33 84 HIS B C 1
ATOM 1305 O O . HIS B 1 61 ? 35.822 20.856 22.808 1.00 42.15 84 HIS B O 1
ATOM 1312 N N . ASN B 1 62 ? 35.705 23.105 23.012 1.00 41.72 85 ASN B N 1
ATOM 1313 C CA . ASN B 1 62 ? 37.135 23.318 23.231 1.00 42.61 85 ASN B CA 1
ATOM 1314 C C . ASN B 1 62 ? 38.079 22.587 22.279 1.00 41.43 85 ASN B C 1
ATOM 1315 O O . ASN B 1 62 ? 39.222 22.284 22.631 1.00 41.26 85 ASN B O 1
ATOM 1320 N N . GLY B 1 63 ? 37.612 22.329 21.066 1.00 43.19 86 GLY B N 1
ATOM 1321 C CA . GLY B 1 63 ? 38.468 21.745 20.051 1.00 39.52 86 GLY B CA 1
ATOM 1322 C C . GLY B 1 63 ? 38.533 20.239 20.144 1.00 37.49 86 GLY B C 1
ATOM 1323 O O . GLY B 1 63 ? 39.472 19.642 19.637 1.00 39.13 86 GLY B O 1
ATOM 1324 N N . GLY B 1 64 ? 37.539 19.627 20.790 1.00 35.95 87 GLY B N 1
ATOM 1325 C CA . GLY B 1 64 ? 37.459 18.182 20.875 1.00 33.34 87 GLY B CA 1
ATOM 1326 C C . GLY B 1 64 ? 37.140 17.533 19.544 1.00 43.23 87 GLY B C 1
ATOM 1327 O O . GLY B 1 64 ? 36.715 18.197 18.586 1.00 43.59 87 GLY B O 1
ATOM 1328 N N . THR B 1 65 ? 37.363 16.226 19.459 1.00 44.03 88 THR B N 1
ATOM 1329 C CA . THR B 1 65 ? 37.052 15.496 18.236 1.00 39.08 88 THR B CA 1
ATOM 1330 C C . THR B 1 65 ? 35.946 14.493 18.504 1.00 39.41 88 THR B C 1
ATOM 1331 O O . THR B 1 65 ? 36.111 13.564 19.297 1.00 40.07 88 THR B O 1
ATOM 1335 N N . CYS B 1 66 ? 34.822 14.682 17.830 1.00 38.44 89 CYS B N 1
ATOM 1336 C CA . CYS B 1 66 ? 33.724 13.734 17.889 1.00 41.99 89 CYS B CA 1
ATOM 1337 C C . CYS B 1 66 ? 34.017 12.465 17.063 1.00 45.36 89 CYS B C 1
ATOM 1338 O O . CYS B 1 66 ? 34.308 12.533 15.867 1.00 42.01 89 CYS B O 1
ATOM 1341 N N . GLU B 1 67 ? 33.950 11.310 17.713 1.00 47.23 90 GLU B N 1
ATOM 1342 C CA . GLU B 1 67 ? 34.069 10.026 17.026 1.00 46.11 90 GLU B CA 1
ATOM 1343 C C . GLU B 1 67 ? 32.836 9.204 17.321 1.00 46.53 90 GLU B C 1
ATOM 1344 O O . GLU B 1 67 ? 32.434 9.102 18.476 1.00 48.39 90 GLU B O 1
ATOM 1350 N N . ILE B 1 68 ? 32.237 8.589 16.311 1.00 44.72 91 ILE B N 1
ATOM 1351 C CA . ILE B 1 68 ? 31.141 7.681 16.607 1.00 46.36 91 ILE B CA 1
ATOM 1352 C C . ILE B 1 68 ? 31.648 6.480 17.390 1.00 48.37 91 ILE B C 1
ATOM 1353 O O . ILE B 1 68 ? 32.782 6.036 17.220 1.00 46.09 91 ILE B O 1
ATOM 1358 N N . SER B 1 69 ? 30.817 5.974 18.285 1.00 52.47 92 SER B N 1
ATOM 1359 C CA . SER B 1 69 ? 31.263 4.916 19.173 1.00 54.27 92 SER B CA 1
ATOM 1360 C C . SER B 1 69 ? 30.090 4.172 19.790 1.00 55.03 92 SER B C 1
ATOM 1361 O O . SER B 1 69 ? 28.928 4.550 19.610 1.00 50.72 92 SER B O 1
ATOM 1364 N N . GLU B 1 70 ? 30.397 3.134 20.554 1.00 57.61 93 GLU B N 1
ATOM 1365 C CA . GLU B 1 70 ? 29.344 2.406 21.218 1.00 62.58 93 GLU B CA 1
ATOM 1366 C C . GLU B 1 70 ? 29.371 3.014 22.581 1.00 60.61 93 GLU B C 1
ATOM 1367 O O . GLU B 1 70 ? 30.207 2.676 23.413 1.00 73.52 93 GLU B O 1
ATOM 1373 N N . ALA B 1 71 ? 28.428 3.908 22.813 1.00 57.50 94 ALA B N 1
ATOM 1374 C CA . ALA B 1 71 ? 28.478 4.746 23.987 1.00 56.71 94 ALA B CA 1
ATOM 1375 C C . ALA B 1 71 ? 27.079 4.993 24.481 1.00 57.01 94 ALA B C 1
ATOM 1376 O O . ALA B 1 71 ? 26.178 5.387 23.722 1.00 53.55 94 ALA B O 1
ATOM 1378 N N . TYR B 1 72 ? 26.908 4.762 25.770 1.00 60.70 95 TYR B N 1
ATOM 1379 C CA . TYR B 1 72 ? 25.673 5.082 26.432 1.00 58.56 95 TYR B CA 1
ATOM 1380 C C . TYR B 1 72 ? 25.987 6.116 27.479 1.00 58.70 95 TYR B C 1
ATOM 1381 O O . TYR B 1 72 ? 27.033 6.057 28.117 1.00 64.04 95 TYR B O 1
ATOM 1390 N N . ARG B 1 73 ? 25.107 7.097 27.612 1.00 58.69 96 ARG B N 1
ATOM 1391 C CA . ARG B 1 73 ? 25.120 7.956 28.774 1.00 62.24 96 ARG B CA 1
ATOM 1392 C C . ARG B 1 73 ? 23.919 7.511 29.575 1.00 61.75 96 ARG B C 1
ATOM 1393 O O . ARG B 1 73 ? 22.784 7.800 29.201 1.00 58.63 96 ARG B O 1
ATOM 1401 N N . GLY B 1 74 ? 24.169 6.809 30.678 1.00 64.19 97 GLY B N 1
ATOM 1402 C CA . GLY B 1 74 ? 23.090 6.163 31.397 1.00 61.77 97 GLY B CA 1
ATOM 1403 C C . GLY B 1 74 ? 22.479 5.072 30.532 1.00 65.46 97 GLY B C 1
ATOM 1404 O O . GLY B 1 74 ? 23.162 4.115 30.151 1.00 64.91 97 GLY B O 1
ATOM 1405 N N . ASP B 1 75 ? 21.176 5.193 30.274 1.00 64.75 98 ASP B N 1
ATOM 1406 C CA . ASP B 1 75 ? 20.436 4.230 29.461 1.00 60.18 98 ASP B CA 1
ATOM 1407 C C . ASP B 1 75 ? 20.216 4.707 28.029 1.00 60.10 98 ASP B C 1
ATOM 1408 O O . ASP B 1 75 ? 19.562 4.038 27.227 1.00 56.40 98 ASP B O 1
ATOM 1413 N N . THR B 1 76 ? 20.738 5.883 27.716 1.00 58.24 99 THR B N 1
ATOM 1414 C CA . THR B 1 76 ? 20.616 6.414 26.371 1.00 57.60 99 THR B CA 1
ATOM 1415 C C . THR B 1 76 ? 21.816 6.009 25.504 1.00 55.77 99 THR B C 1
ATOM 1416 O O . THR B 1 76 ? 22.954 6.133 25.916 1.00 55.76 99 THR B O 1
ATOM 1420 N N . PHE B 1 77 ? 21.571 5.543 24.291 1.00 57.11 100 PHE B N 1
ATOM 1421 C CA . PHE B 1 77 ? 22.687 5.238 23.420 1.00 53.23 100 PHE B CA 1
ATOM 1422 C C . PHE B 1 77 ? 22.967 6.526 22.657 1.00 52.86 100 PHE B C 1
ATOM 1423 O O . PHE B 1 77 ? 22.168 6.957 21.832 1.00 53.84 100 PHE B O 1
ATOM 1431 N N . ILE B 1 78 ? 24.076 7.179 22.983 1.00 51.71 101 ILE B N 1
ATOM 1432 C CA . ILE B 1 78 ? 24.420 8.433 22.329 1.00 46.94 101 ILE B CA 1
ATOM 1433 C C . ILE B 1 78 ? 25.221 8.239 21.048 1.00 47.56 101 ILE B C 1
ATOM 1434 O O . ILE B 1 78 ? 25.222 9.115 20.177 1.00 48.33 101 ILE B O 1
ATOM 1439 N N . GLY B 1 79 ? 25.887 7.092 20.936 1.00 47.47 102 GLY B N 1
ATOM 1440 C CA . GLY B 1 79 ? 26.600 6.710 19.724 1.00 46.52 102 GLY B CA 1
ATOM 1441 C C . GLY B 1 79 ? 27.842 7.504 19.338 1.00 50.66 102 GLY B C 1
ATOM 1442 O O . GLY B 1 79 ? 28.272 7.447 18.191 1.00 49.92 102 GLY B O 1
ATOM 1443 N N . TYR B 1 80 ? 28.414 8.258 20.276 1.00 51.84 103 TYR B N 1
ATOM 1444 C CA . TYR B 1 80 ? 29.662 8.986 20.024 1.00 48.04 103 TYR B CA 1
ATOM 1445 C C . TYR B 1 80 ? 30.418 9.207 21.329 1.00 50.90 103 TYR B C 1
ATOM 1446 O O . TYR B 1 80 ? 29.858 9.064 22.416 1.00 45.00 103 TYR B O 1
ATOM 1455 N N . VAL B 1 81 ? 31.689 9.570 21.199 1.00 48.53 104 VAL B N 1
ATOM 1456 C CA . VAL B 1 81 ? 32.476 10.093 22.303 1.00 46.42 104 VAL B CA 1
ATOM 1457 C C . VAL B 1 81 ? 33.265 11.302 21.825 1.00 44.36 104 VAL B C 1
ATOM 1458 O O . VAL B 1 81 ? 33.519 11.464 20.630 1.00 43.16 104 VAL B O 1
ATOM 1462 N N . CYS B 1 82 ? 33.671 12.137 22.772 1.00 45.02 105 CYS B N 1
ATOM 1463 C CA . CYS B 1 82 ? 34.467 13.310 22.462 1.00 41.49 105 CYS B CA 1
ATOM 1464 C C . CYS B 1 82 ? 35.908 13.050 22.873 1.00 44.97 105 CYS B C 1
ATOM 1465 O O . CYS B 1 82 ? 36.180 12.728 24.022 1.00 46.46 105 CYS B O 1
ATOM 1468 N N . LYS B 1 83 ? 36.835 13.165 21.925 1.00 46.07 106 LYS B N 1
ATOM 1469 C CA . LYS B 1 83 ? 38.251 13.080 22.253 1.00 44.05 106 LYS B CA 1
ATOM 1470 C C . LYS B 1 83 ? 38.723 14.487 22.573 1.00 44.58 106 LYS B C 1
ATOM 1471 O O . LYS B 1 83 ? 38.702 15.374 21.710 1.00 40.80 106 LYS B O 1
ATOM 1477 N N . CYS B 1 84 ? 39.139 14.693 23.818 1.00 45.26 107 CYS B N 1
ATOM 1478 C CA . CYS B 1 84 ? 39.491 16.031 24.312 1.00 42.88 107 CYS B CA 1
ATOM 1479 C C . CYS B 1 84 ? 40.959 16.356 24.070 1.00 39.39 107 CYS B C 1
ATOM 1480 O O . CYS B 1 84 ? 41.811 15.460 24.111 1.00 41.79 107 CYS B O 1
ATOM 1483 N N . PRO B 1 85 ? 41.271 17.631 23.805 1.00 40.69 108 PRO B N 1
ATOM 1484 C CA . PRO B 1 85 ? 42.681 18.041 23.726 1.00 39.83 108 PRO B CA 1
ATOM 1485 C C . PRO B 1 85 ? 43.318 18.034 25.110 1.00 43.90 108 PRO B C 1
ATOM 1486 O O . PRO B 1 85 ? 42.610 17.998 26.127 1.00 45.00 108 PRO B O 1
ATOM 1490 N N . ARG B 1 86 ? 44.643 18.037 25.157 1.00 44.84 109 ARG B N 1
ATOM 1491 C CA . ARG B 1 86 ? 45.341 18.078 26.433 1.00 43.26 109 ARG B CA 1
ATOM 1492 C C . ARG B 1 86 ? 44.820 19.313 27.153 1.00 47.08 109 ARG B C 1
ATOM 1493 O O . ARG B 1 86 ? 44.699 20.389 26.554 1.00 46.34 109 ARG B O 1
ATOM 1501 N N . GLY B 1 87 ? 44.443 19.137 28.414 1.00 43.69 110 GLY B N 1
ATOM 1502 C CA . GLY B 1 87 ? 43.933 20.235 29.205 1.00 39.89 110 GLY B CA 1
ATOM 1503 C C . GLY B 1 87 ? 42.432 20.251 29.485 1.00 42.15 110 GLY B C 1
ATOM 1504 O O . GLY B 1 87 ? 42.002 20.993 30.362 1.00 40.08 110 GLY B O 1
ATOM 1505 N N . PHE B 1 88 ? 41.640 19.456 28.755 1.00 40.32 111 PHE B N 1
ATOM 1506 C CA . PHE B 1 88 ? 40.185 19.440 28.938 1.00 38.80 111 PHE B CA 1
ATOM 1507 C C . PHE B 1 88 ? 39.633 18.039 29.187 1.00 46.99 111 PHE B C 1
ATOM 1508 O O . PHE B 1 88 ? 40.225 17.047 28.743 1.00 50.12 111 PHE B O 1
ATOM 1516 N N . ASN B 1 89 ? 38.501 17.966 29.893 1.00 41.90 112 ASN B N 1
ATOM 1517 C CA . ASN B 1 89 ? 37.745 16.722 30.026 1.00 39.22 112 ASN B CA 1
ATOM 1518 C C . ASN B 1 89 ? 36.249 16.996 30.155 1.00 43.60 112 ASN B C 1
ATOM 1519 O O . ASN B 1 89 ? 35.810 18.135 29.955 1.00 43.06 112 ASN B O 1
ATOM 1524 N N . GLY B 1 90 ? 35.469 15.964 30.483 1.00 37.21 113 GLY B N 1
ATOM 1525 C CA . GLY B 1 90 ? 34.023 16.074 30.425 1.00 40.38 113 GLY B CA 1
ATOM 1526 C C . GLY B 1 90 ? 33.525 15.410 29.156 1.00 49.80 113 GLY B C 1
ATOM 1527 O O . GLY B 1 90 ? 34.259 15.335 28.161 1.00 50.20 113 GLY B O 1
ATOM 1528 N N . ILE B 1 91 ? 32.292 14.910 29.172 1.00 51.09 114 ILE B N 1
ATOM 1529 C CA . ILE B 1 91 ? 31.783 14.207 28.000 1.00 56.40 114 ILE B CA 1
ATOM 1530 C C . ILE B 1 91 ? 31.826 15.076 26.763 1.00 46.23 114 ILE B C 1
ATOM 1531 O O . ILE B 1 91 ? 32.014 14.566 25.678 1.00 44.28 114 ILE B O 1
ATOM 1536 N N . HIS B 1 92 ? 31.595 16.374 26.927 1.00 48.94 115 HIS B N 1
ATOM 1537 C CA . HIS B 1 92 ? 31.696 17.320 25.809 1.00 47.92 115 HIS B CA 1
ATOM 1538 C C . HIS B 1 92 ? 32.991 18.119 25.729 1.00 43.61 115 HIS B C 1
ATOM 1539 O O . HIS B 1 92 ? 33.059 19.079 24.964 1.00 43.16 115 HIS B O 1
ATOM 1546 N N . CYS B 1 93 ? 33.968 17.770 26.573 1.00 42.43 116 CYS B N 1
ATOM 1547 C CA . CYS B 1 93 ? 35.224 18.512 26.703 1.00 40.82 116 CYS B CA 1
ATOM 1548 C C . CYS B 1 93 ? 34.961 19.945 27.194 1.00 42.39 116 CYS B C 1
ATOM 1549 O O . CYS B 1 93 ? 35.728 20.861 26.912 1.00 42.13 116 CYS B O 1
ATOM 1552 N N . GLN B 1 94 ? 33.877 20.139 27.931 1.00 42.66 117 GLN B N 1
ATOM 1553 C CA . GLN B 1 94 ? 33.456 21.480 28.314 1.00 42.47 117 GLN B CA 1
ATOM 1554 C C . GLN B 1 94 ? 34.285 22.035 29.471 1.00 41.33 117 GLN B C 1
ATOM 1555 O O . GLN B 1 94 ? 34.344 23.243 29.686 1.00 43.60 117 GLN B O 1
ATOM 1561 N N . HIS B 1 95 ? 34.961 21.151 30.181 1.00 36.06 118 HIS B N 1
ATOM 1562 C CA . HIS B 1 95 ? 35.658 21.524 31.386 1.00 40.87 118 HIS B CA 1
ATOM 1563 C C . HIS B 1 95 ? 37.143 21.750 31.174 1.00 40.62 118 HIS B C 1
ATOM 1564 O O . HIS B 1 95 ? 37.879 20.876 30.720 1.00 40.04 118 HIS B O 1
ATOM 1571 N N . ASN B 1 96 ? 37.587 22.938 31.545 1.00 42.97 119 ASN B N 1
ATOM 1572 C CA . ASN B 1 96 ? 38.996 23.188 31.630 1.00 36.71 119 ASN B CA 1
ATOM 1573 C C . ASN B 1 96 ? 39.478 22.560 32.934 1.00 43.29 119 ASN B C 1
ATOM 1574 O O . ASN B 1 96 ? 39.083 22.992 34.031 1.00 42.87 119 ASN B O 1
ATOM 1579 N N . ILE B 1 97 ? 40.355 21.565 32.804 1.00 39.60 120 ILE B N 1
ATOM 1580 C CA . ILE B 1 97 ? 40.792 20.735 33.920 1.00 40.16 120 ILE B CA 1
ATOM 1581 C C . ILE B 1 97 ? 41.475 21.591 34.943 1.00 43.99 120 ILE B C 1
ATOM 1582 O O . ILE B 1 97 ? 42.316 22.362 34.589 1.00 44.96 120 ILE B O 1
ATOM 1587 N N . ASN B 1 98 ? 41.177 21.444 36.226 1.00 50.26 121 ASN B N 1
ATOM 1588 C CA . ASN B 1 98 ? 41.799 22.359 37.160 1.00 41.23 121 ASN B CA 1
ATOM 1589 C C . ASN B 1 98 ? 43.121 21.777 37.584 1.00 41.25 121 ASN B C 1
ATOM 1590 O O . ASN B 1 98 ? 43.202 20.869 38.414 1.00 46.67 121 ASN B O 1
ATOM 1595 N N . GLU B 1 99 ? 44.182 22.360 37.056 1.00 41.50 122 GLU B N 1
ATOM 1596 C CA . GLU B 1 99 ? 45.505 21.830 37.315 1.00 43.50 122 GLU B CA 1
ATOM 1597 C C . GLU B 1 99 ? 45.981 22.229 38.718 1.00 48.90 122 GLU B C 1
ATOM 1598 O O . GLU B 1 99 ? 47.049 21.815 39.158 1.00 47.65 122 GLU B O 1
ATOM 1604 N N . CYS B 1 100 ? 45.186 23.051 39.411 1.00 49.74 123 CYS B N 1
ATOM 1605 C CA . CYS B 1 100 ? 45.508 23.461 40.770 1.00 42.50 123 CYS B CA 1
ATOM 1606 C C . CYS B 1 100 ? 44.948 22.499 41.806 1.00 45.15 123 CYS B C 1
ATOM 1607 O O . CYS B 1 100 ? 45.374 22.525 42.959 1.00 48.03 123 CYS B O 1
ATOM 1610 N N . GLU B 1 101 ? 44.016 21.636 41.401 1.00 47.99 124 GLU B N 1
ATOM 1611 C CA . GLU B 1 101 ? 43.349 20.725 42.350 1.00 46.52 124 GLU B CA 1
ATOM 1612 C C . GLU B 1 101 ? 44.338 19.780 43.077 1.00 46.01 124 GLU B C 1
ATOM 1613 O O . GLU B 1 101 ? 44.074 19.341 44.181 1.00 52.41 124 GLU B O 1
ATOM 1619 N N . VAL B 1 102 ? 45.492 19.500 42.481 1.00 46.07 125 VAL B N 1
ATOM 1620 C CA . VAL B 1 102 ? 46.517 18.679 43.126 1.00 41.92 125 VAL B CA 1
ATOM 1621 C C . VAL B 1 102 ? 47.568 19.505 43.855 1.00 48.92 125 VAL B C 1
ATOM 1622 O O . VAL B 1 102 ? 48.600 18.973 44.256 1.00 51.17 125 VAL B O 1
ATOM 1626 N N . GLU B 1 103 ? 47.339 20.808 43.975 1.00 48.20 126 GLU B N 1
ATOM 1627 C CA . GLU B 1 103 ? 48.247 21.689 44.727 1.00 51.77 126 GLU B CA 1
ATOM 1628 C C . GLU B 1 103 ? 49.713 21.526 44.367 1.00 50.83 126 GLU B C 1
ATOM 1629 O O . GLU B 1 103 ? 50.490 21.023 45.174 1.00 45.54 126 GLU B O 1
ATOM 1635 N N . PRO B 1 104 ? 50.075 21.915 43.130 1.00 50.15 127 PRO B N 1
ATOM 1636 C CA . PRO B 1 104 ? 51.434 21.786 42.598 1.00 48.12 127 PRO B CA 1
ATOM 1637 C C . PRO B 1 104 ? 52.411 22.799 43.180 1.00 45.72 127 PRO B C 1
ATOM 1638 O O . PRO B 1 104 ? 53.624 22.588 43.062 1.00 46.86 127 PRO B O 1
ATOM 1642 N N . CYS B 1 105 ? 51.897 23.873 43.778 1.00 43.05 128 CYS B N 1
ATOM 1643 C CA . CYS B 1 105 ? 52.748 24.917 44.354 1.00 44.37 128 CYS B CA 1
ATOM 1644 C C . CYS B 1 105 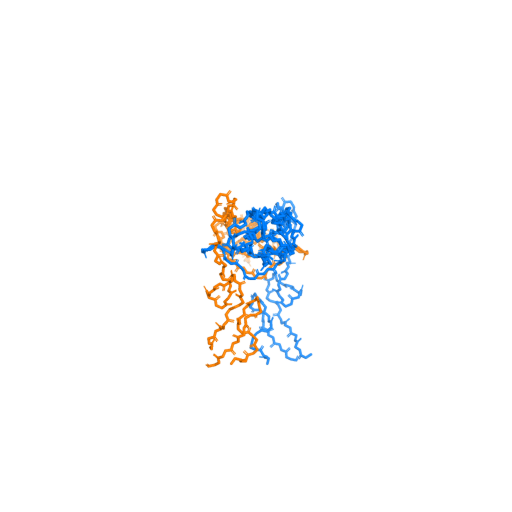? 53.059 24.576 45.804 1.00 47.94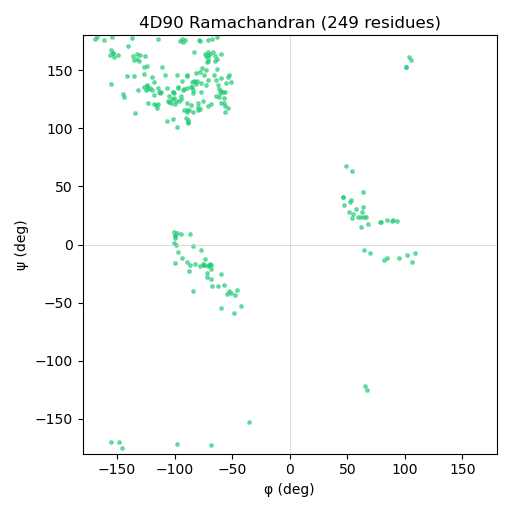 128 CYS B C 1
ATOM 1645 O O . CYS B 1 105 ? 52.151 24.435 46.615 1.00 49.69 128 CYS B O 1
ATOM 1648 N N . LYS B 1 106 ? 54.337 24.452 46.142 1.00 46.82 129 LYS B N 1
ATOM 1649 C CA . LYS B 1 106 ? 54.700 23.985 47.468 1.00 44.97 129 LYS B CA 1
ATOM 1650 C C . LYS B 1 106 ? 54.874 25.146 48.433 1.00 47.43 129 LYS B C 1
ATOM 1651 O O . LYS B 1 106 ? 54.768 26.312 48.035 1.00 46.16 129 LYS B O 1
ATOM 1657 N N . ASN B 1 107 ? 55.123 24.811 49.702 1.00 45.54 130 ASN B N 1
ATOM 1658 C CA . ASN B 1 107 ? 55.480 25.783 50.726 1.00 42.97 130 ASN B CA 1
ATOM 1659 C C . ASN B 1 107 ? 54.517 26.957 50.847 1.00 44.15 130 ASN B C 1
ATOM 1660 O O . ASN B 1 107 ? 54.930 28.082 51.089 1.00 48.46 130 ASN B O 1
ATOM 1665 N N . GLY B 1 108 ? 53.229 26.700 50.670 1.00 44.21 131 GLY B N 1
ATOM 1666 C CA . GLY B 1 108 ? 52.255 27.769 50.756 1.00 41.35 131 GLY B CA 1
ATOM 1667 C C . GLY B 1 108 ? 52.134 28.647 49.520 1.00 47.11 131 GLY B C 1
ATOM 1668 O O . GLY B 1 108 ? 51.605 29.755 49.612 1.00 44.10 131 GLY B O 1
ATOM 1669 N N . GLY B 1 109 ? 52.599 28.172 48.363 1.00 44.19 132 GLY B N 1
ATOM 1670 C CA . GLY B 1 109 ? 52.518 28.972 47.157 1.00 45.80 132 GLY B CA 1
ATOM 1671 C C . GLY B 1 109 ? 51.087 29.082 46.679 1.00 47.13 132 GLY B C 1
ATOM 1672 O O . GLY B 1 109 ? 50.267 28.241 47.023 1.00 50.89 132 GLY B O 1
ATOM 1673 N N . ILE B 1 110 ? 50.779 30.110 45.893 1.00 46.67 133 ILE B N 1
ATOM 1674 C CA . ILE B 1 110 ? 49.438 30.262 45.325 1.00 47.79 133 ILE B CA 1
ATOM 1675 C C . ILE B 1 110 ? 49.390 29.898 43.831 1.00 44.66 133 ILE B C 1
ATOM 1676 O O . ILE B 1 110 ? 50.153 30.413 43.022 1.00 45.50 133 ILE B O 1
ATOM 1681 N N . CYS B 1 111 ? 48.463 29.016 43.487 1.00 44.56 134 CYS B N 1
ATOM 1682 C CA . CYS B 1 111 ? 48.379 28.427 42.173 1.00 43.16 134 CYS B CA 1
ATOM 1683 C C . CYS B 1 111 ? 47.366 29.162 41.305 1.00 44.37 134 CYS B C 1
ATOM 1684 O O . CYS B 1 111 ? 46.264 29.494 41.757 1.00 42.05 134 CYS B O 1
ATOM 1687 N N . THR B 1 112 ? 47.768 29.424 40.063 1.00 40.50 135 THR B N 1
ATOM 1688 C CA . THR B 1 112 ? 46.894 29.991 39.045 1.00 43.09 135 THR B CA 1
ATOM 1689 C C . THR B 1 112 ? 46.738 29.008 37.883 1.00 42.25 135 THR B C 1
ATOM 1690 O O . THR B 1 112 ? 47.719 28.490 37.338 1.00 41.11 135 THR B O 1
ATOM 1694 N N . ASP B 1 113 ? 45.495 28.745 37.518 1.00 41.25 136 ASP B N 1
ATOM 1695 C CA . ASP B 1 113 ? 45.189 27.723 36.525 1.00 42.64 136 ASP B CA 1
ATOM 1696 C C . ASP B 1 113 ? 45.297 28.277 35.104 1.00 40.62 136 ASP B C 1
ATOM 1697 O O . ASP B 1 113 ? 44.837 29.382 34.836 1.00 42.55 136 ASP B O 1
ATOM 1702 N N . LEU B 1 114 ? 45.929 27.516 34.213 1.00 42.14 137 LEU B N 1
ATOM 1703 C CA . LEU B 1 114 ? 46.128 27.896 32.805 1.00 44.36 137 LEU B CA 1
ATOM 1704 C C . LEU B 1 114 ? 45.743 26.689 31.974 1.00 43.68 137 LEU B C 1
ATOM 1705 O O . LEU B 1 114 ? 45.803 25.596 32.472 1.00 44.22 137 LEU B O 1
ATOM 1710 N N . VAL B 1 115 ? 45.427 26.855 30.696 1.00 45.49 138 VAL B N 1
ATOM 1711 C CA . VAL B 1 115 ? 45.194 25.680 29.864 1.00 45.02 138 VAL B CA 1
ATOM 1712 C C . VAL B 1 115 ? 46.400 24.735 29.842 1.00 42.97 138 VAL B C 1
ATOM 1713 O O . VAL B 1 115 ? 47.496 25.133 29.455 1.00 41.70 138 VAL B O 1
ATOM 1717 N N . ALA B 1 116 ? 46.174 23.487 30.250 1.00 41.07 139 ALA B N 1
ATOM 1718 C CA . ALA B 1 116 ? 47.202 22.447 30.272 1.00 47.05 139 ALA B CA 1
ATOM 1719 C C . ALA B 1 116 ? 48.441 22.857 31.072 1.00 48.80 139 ALA B C 1
ATOM 1720 O O . ALA B 1 116 ? 49.542 22.356 30.837 1.00 50.72 139 ALA B O 1
ATOM 1722 N N . ASN B 1 117 ? 48.262 23.757 32.025 1.00 44.31 140 ASN B N 1
ATOM 1723 C CA . ASN B 1 117 ? 49.395 24.281 32.759 1.00 49.19 140 ASN B CA 1
ATOM 1724 C C . ASN B 1 117 ? 48.899 25.056 33.988 1.00 44.36 140 ASN B C 1
ATOM 1725 O O . ASN B 1 117 ? 47.693 25.172 34.204 1.00 40.36 140 ASN B O 1
ATOM 1730 N N . TYR B 1 118 ? 49.833 25.575 34.779 1.00 39.51 141 TYR B N 1
ATOM 1731 C CA . TYR B 1 118 ? 49.528 26.352 35.966 1.00 43.43 141 TYR B CA 1
ATOM 1732 C C . TYR B 1 118 ? 50.741 27.231 36.215 1.00 45.48 141 TYR B C 1
ATOM 1733 O O . TYR B 1 118 ? 51.817 26.958 35.695 1.00 46.09 141 TYR B O 1
ATOM 1742 N N . SER B 1 119 ? 50.587 28.268 37.029 1.00 44.20 142 SER B N 1
ATOM 1743 C CA . SER B 1 119 ? 51.749 29.015 37.495 1.00 47.22 142 SER B CA 1
ATOM 1744 C C . SER B 1 119 ? 51.681 29.235 39.021 1.00 45.51 142 SER B C 1
ATOM 1745 O O . SER B 1 119 ? 50.621 29.068 39.639 1.00 42.25 142 SER B O 1
ATOM 1748 N N . CYS B 1 120 ? 52.807 29.599 39.632 1.00 45.44 143 CYS B N 1
ATOM 1749 C CA . CYS B 1 120 ? 52.838 29.792 41.085 1.00 46.50 143 CYS B CA 1
ATOM 1750 C C . CYS B 1 120 ? 53.327 31.173 41.527 1.00 47.58 143 CYS B C 1
ATOM 1751 O O . CYS B 1 120 ? 54.287 31.721 40.968 1.00 47.61 143 CYS B O 1
ATOM 1754 N N . GLU B 1 121 ? 52.635 31.734 42.514 1.00 49.74 144 GLU B N 1
ATOM 1755 C CA . GLU B 1 121 ? 53.148 32.858 43.287 1.00 53.88 144 GLU B CA 1
ATOM 1756 C C . GLU B 1 121 ? 53.670 32.320 44.604 1.00 52.61 144 GLU B C 1
ATOM 1757 O O . GLU B 1 121 ? 52.967 31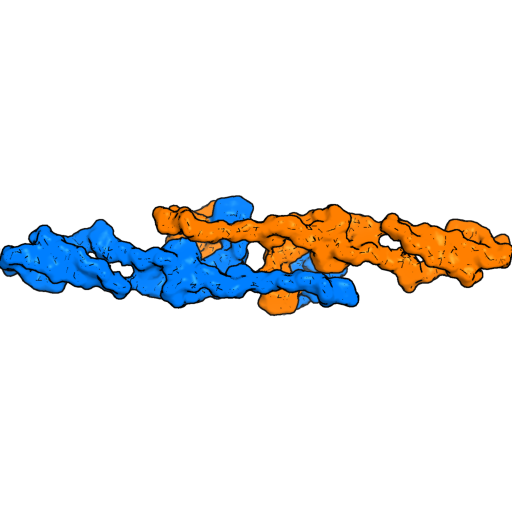.613 45.332 1.00 51.86 144 GLU B O 1
ATOM 1763 N N . CYS B 1 122 ? 54.921 32.645 44.894 1.00 59.49 145 CYS B N 1
ATOM 1764 C CA . CYS B 1 122 ? 55.611 32.124 46.064 1.00 54.57 145 CYS B CA 1
ATOM 1765 C C . CYS B 1 122 ? 55.556 33.091 47.219 1.00 54.43 145 CYS B C 1
ATOM 1766 O O . CYS B 1 122 ? 55.798 34.267 47.047 1.00 57.18 145 CYS B O 1
ATOM 1769 N N . PRO B 1 123 ? 55.250 32.589 48.417 1.00 63.88 146 PRO B N 1
ATOM 1770 C CA . PRO B 1 123 ? 55.323 33.443 49.607 1.00 62.40 146 PRO B CA 1
ATOM 1771 C C . PRO B 1 123 ? 56.774 33.818 49.880 1.00 67.02 146 PRO B C 1
ATOM 1772 O O . PRO B 1 123 ? 57.679 33.341 49.191 1.00 69.23 146 PRO B O 1
ATOM 1776 N N . GLY B 1 124 ? 56.998 34.642 50.895 1.00 72.72 147 GLY B N 1
ATOM 1777 C CA . GLY B 1 124 ? 58.312 35.217 51.124 1.00 69.96 147 GLY B CA 1
ATOM 1778 C C . GLY B 1 124 ? 59.435 34.215 51.301 1.00 70.60 147 GLY B C 1
ATOM 1779 O O . GLY B 1 124 ? 59.372 33.324 52.153 1.00 71.72 147 GLY B O 1
ATOM 1780 N N . GLU B 1 125 ? 60.476 34.375 50.496 1.00 72.26 148 GLU B N 1
ATOM 1781 C CA . GLU B 1 125 ? 61.641 33.506 50.577 1.00 77.30 148 GLU B CA 1
ATOM 1782 C C . GLU B 1 125 ? 61.282 32.077 50.231 1.00 69.75 148 GLU B C 1
ATOM 1783 O O . GLU B 1 125 ? 61.636 31.140 50.953 1.00 73.50 148 GLU B O 1
ATOM 1789 N N . PHE B 1 126 ? 60.526 31.930 49.155 1.00 60.12 149 PHE B N 1
ATOM 1790 C CA . PHE B 1 126 ? 60.475 30.679 48.436 1.00 54.74 149 PHE B CA 1
ATOM 1791 C C . PHE B 1 126 ? 60.572 31.022 46.963 1.00 57.59 149 PHE B C 1
ATOM 1792 O O . PHE B 1 126 ? 60.124 32.079 46.521 1.00 58.71 149 PHE B O 1
ATOM 1800 N N . MET B 1 127 ? 61.228 30.159 46.212 1.00 54.23 150 MET B N 1
ATOM 1801 C CA . MET B 1 127 ? 61.526 30.459 44.834 1.00 54.92 150 MET B CA 1
ATOM 1802 C C . MET B 1 127 ? 61.323 29.192 44.051 1.00 54.58 150 MET B C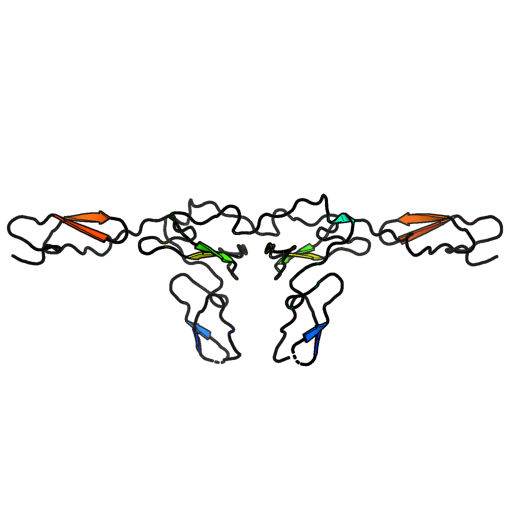 1
ATOM 1803 O O . MET B 1 127 ? 61.115 28.112 44.624 1.00 50.97 150 MET B O 1
ATOM 1808 N N . GLY B 1 128 ? 61.369 29.332 42.737 1.00 49.20 151 GLY B N 1
ATOM 1809 C CA . GLY B 1 128 ? 61.188 28.197 41.869 1.00 48.96 151 GLY B CA 1
ATOM 1810 C C . GLY B 1 128 ? 59.819 28.261 41.237 1.00 45.44 151 GLY B C 1
ATOM 1811 O O . GLY B 1 128 ? 58.918 28.930 41.742 1.00 42.63 151 GLY B O 1
ATOM 1812 N N . ARG B 1 129 ? 59.678 27.561 40.121 1.00 45.02 152 ARG B N 1
ATOM 1813 C CA . ARG B 1 129 ? 58.435 27.532 39.385 1.00 49.86 152 ARG B CA 1
ATOM 1814 C C . ARG B 1 129 ? 57.321 26.934 40.237 1.00 49.38 152 ARG B C 1
ATOM 1815 O O . ARG B 1 129 ? 56.160 27.332 40.129 1.00 50.49 152 ARG B O 1
ATOM 1823 N N . ASN B 1 130 ? 57.682 25.945 41.046 1.00 46.84 153 ASN B N 1
ATOM 1824 C CA . ASN B 1 130 ? 56.769 25.318 41.988 1.00 44.92 153 ASN B CA 1
ATOM 1825 C C . ASN B 1 130 ? 56.880 25.851 43.416 1.00 45.86 153 ASN B C 1
ATOM 1826 O O . ASN B 1 130 ? 56.375 25.235 44.343 1.00 50.06 153 ASN B O 1
ATOM 1831 N N . CYS B 1 131 ? 57.630 26.932 43.595 1.00 44.01 154 CYS B N 1
ATOM 1832 C CA . CYS B 1 131 ? 57.957 27.459 44.923 1.00 49.33 154 CYS B CA 1
ATOM 1833 C C . CYS B 1 131 ? 58.761 26.463 45.748 1.00 48.39 154 CYS B C 1
ATOM 1834 O O . CYS B 1 131 ? 58.796 26.547 46.967 1.00 47.19 154 CYS B O 1
ATOM 1837 N N . GLN B 1 132 ? 59.442 25.551 45.068 1.00 46.39 155 GLN B N 1
ATOM 1838 C CA . GLN B 1 132 ? 60.155 24.472 45.730 1.00 47.67 155 GLN B CA 1
ATOM 1839 C C . GLN B 1 132 ? 61.452 24.862 46.460 1.00 52.25 155 GLN B C 1
ATOM 1840 O O . GLN B 1 132 ? 61.976 24.060 47.227 1.00 56.37 155 GLN B O 1
ATOM 1846 N N . TYR B 1 133 ? 61.976 26.064 46.244 1.00 49.54 156 TYR B N 1
ATOM 1847 C CA . TYR B 1 133 ? 63.250 26.433 46.864 1.00 49.96 156 TYR B CA 1
ATOM 1848 C C . TYR B 1 133 ? 63.078 27.442 47.973 1.00 55.36 156 TYR B C 1
ATOM 1849 O O . TYR B 1 133 ? 62.213 28.301 47.896 1.00 56.49 156 TYR B O 1
ATOM 1858 N N . LYS B 1 134 ? 63.912 27.354 49.006 1.00 58.90 157 LYS B N 1
ATOM 1859 C CA . LYS B 1 134 ? 63.939 28.409 50.014 1.00 61.01 157 LYS B CA 1
ATOM 1860 C C . LYS B 1 134 ? 65.064 29.407 49.743 1.00 65.10 157 LYS B C 1
ATOM 1861 O O . LYS B 1 134 ? 65.986 29.127 48.973 1.00 65.69 157 LYS B O 1
#

Radius of gyration: 28.57 Å; Cα contacts (8 Å, |Δi|>4): 528; chains: 2; bounding box: 82×53×67 Å

Sequence (253 aa):
CDPNPCENGGICLPSFSCECPDGFTDPNCSSVVEVASDEEEPTSAGPCTPNPCHNGGTCEISEAYRGDTFIGYVCKCPRGFNGIHCQHNINECEVEPCKNGGICTDLVANYSCECPGEFMGRNCQYKCDPNPCENGGICLPFSCECPDGFTDPNCSSVVEVASDEEEPTSAGPCTPNPCHNGGTCEISEAYRGDTFIGYVCKCPRGFNGIHCQHNINECEVEPCKNGGICTDLVANYSCECPGEFMGRNCQYK